Protein AF-A0A948AGV7-F1 (afdb_monomer_lite)

Structure (mmCIF, N/CA/C/O backbone):
data_AF-A0A948AGV7-F1
#
_entry.id   AF-A0A948AGV7-F1
#
loop_
_atom_site.group_PDB
_atom_site.id
_atom_site.type_symbol
_atom_site.label_atom_id
_atom_site.label_alt_id
_atom_site.label_comp_id
_atom_site.label_asym_id
_atom_site.label_entity_id
_atom_site.label_seq_id
_atom_site.pdbx_PDB_ins_code
_atom_site.Cartn_x
_atom_site.Cartn_y
_atom_site.Cartn_z
_atom_site.occupancy
_atom_site.B_iso_or_equiv
_atom_site.auth_seq_id
_atom_site.auth_comp_id
_atom_site.auth_asym_id
_atom_site.auth_atom_id
_atom_site.pdbx_PDB_model_num
ATOM 1 N N . MET A 1 1 ? 30.686 14.000 -38.105 1.00 52.47 1 MET A N 1
ATOM 2 C CA . MET A 1 1 ? 30.296 12.647 -37.642 1.00 52.47 1 MET A CA 1
ATOM 3 C C . MET A 1 1 ? 30.739 12.349 -36.204 1.00 52.47 1 MET A C 1
ATOM 5 O O . MET A 1 1 ? 29.903 11.972 -35.395 1.00 52.47 1 MET A O 1
ATOM 9 N N . ASN A 1 2 ? 32.012 12.577 -35.849 1.00 61.00 2 ASN A N 1
ATOM 10 C CA . ASN A 1 2 ? 32.604 12.176 -34.558 1.00 61.00 2 ASN A CA 1
ATOM 11 C C . ASN A 1 2 ? 31.877 12.735 -33.307 1.00 61.00 2 ASN A C 1
ATOM 13 O O . ASN A 1 2 ? 31.617 11.999 -32.362 1.00 61.00 2 ASN A O 1
ATOM 17 N N . LYS A 1 3 ? 31.424 14.001 -33.337 1.00 68.50 3 LYS A N 1
ATOM 18 C CA . LYS A 1 3 ? 30.694 14.625 -32.211 1.00 68.50 3 LYS A CA 1
ATOM 19 C C . LYS A 1 3 ? 29.363 13.940 -31.868 1.00 68.50 3 LYS A C 1
ATOM 21 O O . LYS A 1 3 ? 29.017 13.864 -30.697 1.00 68.50 3 LYS A O 1
ATOM 26 N N . HIS A 1 4 ? 28.624 13.431 -32.858 1.00 67.75 4 HIS A N 1
ATOM 27 C CA . HIS A 1 4 ? 27.331 12.777 -32.611 1.00 67.75 4 HIS A CA 1
ATOM 28 C C . HIS A 1 4 ? 27.499 11.360 -32.065 1.00 67.75 4 HIS A C 1
ATOM 30 O O . HIS A 1 4 ? 26.785 10.995 -31.140 1.00 67.75 4 HIS A O 1
ATOM 36 N N . VAL A 1 5 ? 28.487 10.608 -32.559 1.00 68.25 5 VAL A N 1
ATOM 37 C CA . VAL A 1 5 ? 28.841 9.286 -32.014 1.00 68.25 5 VAL A CA 1
ATOM 38 C C . VAL A 1 5 ? 29.353 9.420 -30.577 1.00 68.25 5 VAL A C 1
ATOM 40 O O . VAL A 1 5 ? 28.927 8.677 -29.700 1.00 68.25 5 VAL A O 1
ATOM 43 N N . GLN A 1 6 ? 30.190 10.424 -30.297 1.00 67.62 6 GLN A N 1
ATOM 44 C CA . GLN A 1 6 ? 30.636 10.721 -28.933 1.00 67.62 6 GLN A CA 1
ATOM 45 C C . GLN A 1 6 ? 29.483 11.156 -28.017 1.00 67.62 6 GLN A C 1
ATOM 47 O O . GLN A 1 6 ? 29.409 10.695 -26.881 1.00 67.62 6 GLN A O 1
ATOM 52 N N . ALA A 1 7 ? 28.557 11.991 -28.501 1.00 72.06 7 ALA A N 1
ATOM 53 C CA . ALA A 1 7 ? 27.378 12.396 -27.734 1.00 72.06 7 ALA A CA 1
ATOM 54 C C . ALA A 1 7 ? 26.432 11.216 -27.459 1.00 72.06 7 ALA A C 1
ATOM 56 O O . ALA A 1 7 ? 25.934 11.072 -26.346 1.00 72.06 7 ALA A O 1
ATOM 57 N N . GLN A 1 8 ? 26.216 10.344 -28.445 1.00 68.44 8 GLN A N 1
ATOM 58 C CA . GLN A 1 8 ? 25.386 9.148 -28.313 1.00 68.44 8 GLN A CA 1
ATOM 59 C C . GLN A 1 8 ? 26.009 8.134 -27.349 1.00 68.44 8 GLN A C 1
ATOM 61 O O . GLN A 1 8 ? 25.306 7.590 -26.502 1.00 68.44 8 GLN A O 1
ATOM 66 N N . ARG A 1 9 ? 27.332 7.948 -27.405 1.00 66.50 9 ARG A N 1
ATOM 67 C CA . ARG A 1 9 ? 28.086 7.143 -26.436 1.00 66.50 9 ARG A CA 1
ATOM 68 C C . ARG A 1 9 ? 28.030 7.737 -25.031 1.00 66.50 9 ARG A C 1
ATOM 70 O O . ARG A 1 9 ? 27.843 7.000 -24.070 1.00 66.50 9 ARG A O 1
ATOM 77 N N . GLY A 1 10 ? 28.132 9.060 -24.907 1.00 67.38 10 GLY A N 1
ATOM 78 C CA . GLY A 1 10 ? 27.954 9.777 -23.643 1.00 67.38 10 GLY A CA 1
ATOM 79 C C . GLY A 1 10 ? 26.550 9.603 -23.060 1.00 67.38 10 GLY A C 1
ATOM 80 O O . GLY A 1 10 ? 26.417 9.374 -21.864 1.00 67.38 10 GLY A O 1
ATOM 81 N N . LEU A 1 11 ? 25.513 9.626 -23.903 1.00 69.75 11 LEU A N 1
ATOM 82 C CA . LEU A 1 11 ? 24.129 9.355 -23.506 1.00 69.75 11 LEU A CA 1
ATOM 83 C C . LEU A 1 11 ? 23.923 7.892 -23.101 1.00 69.75 11 LEU A C 1
ATOM 85 O O . LEU A 1 11 ? 23.325 7.638 -22.061 1.00 69.75 11 LEU A O 1
ATOM 89 N N . ALA A 1 12 ? 24.450 6.937 -23.868 1.00 67.88 12 ALA A N 1
ATOM 90 C CA . ALA A 1 12 ? 24.395 5.512 -23.543 1.00 67.88 12 ALA A CA 1
ATOM 91 C C . ALA A 1 12 ? 25.104 5.217 -22.213 1.00 67.88 12 ALA A C 1
ATOM 93 O O . ALA A 1 12 ? 24.548 4.528 -21.359 1.00 67.88 12 ALA A O 1
ATOM 94 N N . LEU A 1 13 ? 26.278 5.820 -21.998 1.00 64.75 13 LEU A N 1
ATOM 95 C CA . LEU A 1 13 ? 26.944 5.826 -20.701 1.00 64.75 13 LEU A CA 1
ATOM 96 C C . LEU A 1 13 ? 26.043 6.474 -19.657 1.00 64.75 13 LEU A C 1
ATOM 98 O O . LEU A 1 13 ? 25.735 5.804 -18.701 1.00 64.75 13 LEU A O 1
ATOM 102 N N . SER A 1 14 ? 25.483 7.668 -19.849 1.00 65.25 14 SER A N 1
ATOM 103 C CA . SER A 1 14 ? 24.569 8.275 -18.863 1.00 65.25 14 SER A CA 1
ATOM 104 C C . SER A 1 14 ? 23.279 7.489 -18.602 1.00 65.25 14 SER A C 1
ATOM 106 O O . SER A 1 14 ? 22.634 7.718 -17.596 1.00 65.25 14 SER A O 1
ATOM 108 N N . ILE A 1 15 ? 22.870 6.562 -19.463 1.00 67.62 15 ILE A N 1
ATOM 109 C CA . ILE A 1 15 ? 21.733 5.673 -19.196 1.00 67.62 15 ILE A CA 1
ATOM 110 C C . ILE A 1 15 ? 22.172 4.525 -18.276 1.00 67.62 15 ILE A C 1
ATOM 112 O O . ILE A 1 15 ? 21.431 4.131 -17.381 1.00 67.62 15 ILE A O 1
ATOM 116 N N . VAL A 1 16 ? 23.396 4.028 -18.459 1.00 61.44 16 VAL A N 1
ATOM 117 C CA . VAL A 1 16 ? 24.021 3.012 -17.596 1.00 61.44 16 VAL A CA 1
ATOM 118 C C . VAL A 1 16 ? 24.468 3.622 -16.259 1.00 61.44 16 VAL A C 1
ATOM 120 O O . VAL A 1 16 ? 24.231 3.055 -15.196 1.00 61.44 16 VAL A O 1
ATOM 123 N N . THR A 1 17 ? 25.097 4.795 -16.312 1.00 57.16 17 THR A N 1
ATOM 124 C CA . THR A 1 17 ? 25.681 5.539 -15.197 1.00 57.16 17 THR A CA 1
ATOM 125 C C . THR A 1 17 ? 24.710 6.525 -14.574 1.00 57.16 17 THR A C 1
ATOM 127 O O . THR A 1 17 ? 24.854 6.796 -13.404 1.00 57.16 17 THR A O 1
ATOM 130 N N . GLY A 1 18 ? 23.670 7.019 -15.243 1.00 52.72 18 GLY A N 1
ATOM 131 C CA . GLY A 1 18 ? 22.601 7.834 -14.625 1.00 52.72 18 GLY A CA 1
ATOM 132 C C . GLY A 1 18 ? 21.739 7.049 -13.634 1.00 52.72 18 GLY A C 1
ATOM 133 O O . GLY A 1 18 ? 20.787 7.576 -13.069 1.00 52.72 18 GLY A O 1
ATOM 134 N N . MET A 1 19 ? 22.105 5.789 -13.397 1.00 51.84 19 MET A N 1
ATOM 135 C CA . MET A 1 19 ? 21.641 4.942 -12.305 1.00 51.84 19 MET A CA 1
ATOM 136 C C . MET A 1 19 ? 22.663 4.828 -11.156 1.00 51.84 19 MET A C 1
ATOM 138 O O . MET A 1 19 ? 22.376 4.167 -10.156 1.00 51.84 19 MET A O 1
ATOM 142 N N . SER A 1 20 ? 23.834 5.462 -11.275 1.00 43.53 20 SER A N 1
ATOM 143 C CA . SER A 1 20 ? 24.936 5.399 -10.307 1.00 43.53 20 SER A CA 1
ATOM 144 C C . SER A 1 20 ? 25.693 6.720 -10.069 1.00 43.53 20 SER A C 1
ATOM 146 O O . SER A 1 20 ? 26.079 6.951 -8.936 1.00 43.53 20 SER A O 1
ATOM 148 N N . GLU A 1 21 ? 25.908 7.591 -11.056 1.00 48.16 21 GLU A N 1
ATOM 149 C CA . GLU A 1 21 ? 26.645 8.856 -10.936 1.00 48.16 21 GLU A CA 1
ATOM 150 C C . GLU A 1 21 ? 26.186 9.843 -12.030 1.00 48.16 21 GLU A C 1
ATOM 152 O O . GLU A 1 21 ? 26.662 9.810 -13.166 1.00 48.16 21 GLU A O 1
ATOM 157 N N . ALA A 1 22 ? 25.258 10.743 -11.696 1.00 45.34 22 ALA A N 1
ATOM 158 C CA . ALA A 1 22 ? 25.133 12.016 -12.399 1.00 45.34 22 ALA A CA 1
ATOM 159 C C . ALA A 1 22 ? 25.801 13.084 -11.526 1.00 45.34 22 ALA A C 1
ATOM 161 O O . ALA A 1 22 ? 25.218 13.612 -10.580 1.00 45.34 22 ALA A O 1
ATOM 162 N N . ASP A 1 23 ? 27.069 13.325 -11.840 1.00 48.22 23 ASP A N 1
ATOM 163 C CA . ASP A 1 23 ? 27.937 14.362 -11.297 1.00 48.22 23 ASP A CA 1
ATOM 164 C C . ASP A 1 23 ? 27.307 15.750 -11.503 1.00 48.22 23 ASP A C 1
ATOM 166 O O . ASP A 1 23 ? 27.374 16.315 -12.596 1.00 48.22 23 ASP A O 1
ATOM 170 N N . ASN A 1 24 ? 26.584 16.237 -10.486 1.00 42.00 24 ASN A N 1
ATOM 171 C CA . ASN A 1 24 ? 26.506 17.639 -10.054 1.00 42.00 24 ASN A CA 1
ATOM 172 C C . ASN A 1 24 ? 25.478 17.805 -8.914 1.00 42.00 24 ASN A C 1
ATOM 174 O O . ASN A 1 24 ? 24.295 18.030 -9.149 1.00 42.00 24 ASN A O 1
ATOM 178 N N . GLY A 1 25 ? 25.959 17.756 -7.670 1.00 42.88 25 GLY A N 1
ATOM 179 C CA . GLY A 1 25 ? 25.492 18.621 -6.574 1.00 42.88 25 GLY A CA 1
ATOM 180 C C . GLY A 1 25 ? 24.074 18.479 -6.003 1.00 42.88 25 GLY A C 1
ATOM 181 O O . GLY A 1 25 ? 23.801 19.153 -5.013 1.00 42.88 25 GLY A O 1
ATOM 182 N N . ASP A 1 26 ? 23.202 17.628 -6.534 1.00 43.69 26 ASP A N 1
ATOM 183 C CA . ASP A 1 26 ? 21.888 17.350 -5.944 1.00 43.69 26 ASP A CA 1
ATOM 184 C C . ASP A 1 26 ? 21.650 15.839 -5.881 1.00 43.69 26 ASP A C 1
ATOM 186 O O . ASP A 1 26 ? 22.128 15.098 -6.740 1.00 43.69 26 ASP A O 1
ATOM 190 N N . GLN A 1 27 ? 20.995 15.380 -4.817 1.00 45.53 27 GLN A N 1
ATOM 191 C CA . GLN A 1 27 ? 20.891 13.976 -4.396 1.00 45.53 27 GLN A CA 1
ATOM 192 C C . GLN A 1 27 ? 20.338 13.058 -5.501 1.00 45.53 27 GLN A C 1
ATOM 194 O O . GLN A 1 27 ? 19.141 12.777 -5.561 1.00 45.53 27 GLN A O 1
ATOM 199 N N . SER A 1 28 ? 21.205 12.549 -6.375 1.00 49.75 28 SER A N 1
ATOM 200 C CA . SER A 1 28 ? 20.841 11.519 -7.341 1.00 49.75 28 SER A CA 1
ATOM 201 C C . SER A 1 28 ? 20.896 10.162 -6.644 1.00 49.75 28 SER A C 1
ATOM 203 O O . SER A 1 28 ? 21.942 9.533 -6.523 1.00 49.75 28 SER A O 1
ATOM 205 N N . VAL A 1 29 ? 19.744 9.730 -6.127 1.00 58.97 29 VAL A N 1
ATOM 206 C CA . VAL A 1 29 ? 19.574 8.399 -5.533 1.00 58.97 29 VAL A CA 1
ATOM 207 C C . VAL A 1 29 ? 19.833 7.353 -6.617 1.00 58.97 29 VAL A C 1
ATOM 209 O O . VAL A 1 29 ? 19.148 7.333 -7.644 1.00 58.97 29 VAL A O 1
ATOM 212 N N . SER A 1 30 ? 20.819 6.479 -6.395 1.00 72.19 30 SER A N 1
ATOM 213 C CA . SER A 1 30 ? 21.063 5.333 -7.276 1.00 72.19 30 SER A CA 1
ATOM 214 C C . SER A 1 30 ? 19.792 4.492 -7.382 1.00 72.19 30 SER A C 1
ATOM 216 O O . SER A 1 30 ? 19.084 4.300 -6.397 1.00 72.19 30 SER A O 1
ATOM 218 N N . PHE A 1 31 ? 19.509 3.910 -8.546 1.00 73.75 31 PHE A N 1
ATOM 219 C CA . PHE A 1 31 ? 18.351 3.022 -8.674 1.00 73.75 31 PHE A CA 1
ATOM 220 C C . PHE A 1 31 ? 18.396 1.854 -7.671 1.00 73.75 31 PHE A C 1
ATOM 222 O O . PHE A 1 31 ? 17.365 1.471 -7.123 1.00 73.75 31 PHE A O 1
ATOM 229 N N . ALA A 1 32 ? 19.587 1.323 -7.376 1.00 73.56 32 ALA A N 1
ATOM 230 C CA . ALA A 1 32 ? 19.753 0.281 -6.363 1.00 73.56 32 ALA A CA 1
ATOM 231 C C . ALA A 1 32 ? 19.421 0.795 -4.951 1.00 73.56 32 ALA A C 1
ATOM 233 O O . ALA A 1 32 ? 18.783 0.095 -4.164 1.00 73.56 32 ALA A O 1
ATOM 234 N N . GLU A 1 33 ? 19.806 2.034 -4.643 1.00 78.50 33 GLU A N 1
ATOM 235 C CA . GLU A 1 33 ? 19.468 2.695 -3.383 1.00 78.50 33 GLU A CA 1
ATOM 236 C C . GLU A 1 33 ? 17.962 2.964 -3.281 1.00 78.50 33 GLU A C 1
ATOM 238 O O . GLU A 1 33 ? 17.366 2.656 -2.254 1.00 78.50 33 GLU A O 1
ATOM 243 N N . PHE A 1 34 ? 17.319 3.407 -4.365 1.00 81.06 34 PHE A N 1
ATOM 244 C CA . PHE A 1 34 ? 15.868 3.596 -4.438 1.00 81.06 34 PHE A CA 1
ATOM 245 C C . PHE A 1 34 ? 15.097 2.290 -4.189 1.00 81.06 34 PHE A C 1
ATOM 247 O O . PHE A 1 34 ? 14.136 2.268 -3.414 1.00 81.06 34 PHE A O 1
ATOM 254 N N . VAL A 1 35 ? 15.521 1.184 -4.814 1.00 81.88 35 VAL A N 1
ATOM 255 C CA . VAL A 1 35 ? 14.914 -0.143 -4.603 1.00 81.88 35 VAL A CA 1
ATOM 256 C C . VAL A 1 35 ? 15.092 -0.597 -3.153 1.00 81.88 35 VAL A C 1
ATOM 258 O O . VAL A 1 35 ? 14.141 -1.093 -2.535 1.00 81.88 35 VAL A O 1
ATOM 261 N N . MET A 1 36 ? 16.288 -0.408 -2.588 1.00 82.75 36 MET A N 1
ATOM 262 C CA . MET A 1 36 ? 16.588 -0.781 -1.206 1.00 82.75 36 MET A CA 1
ATOM 263 C C . MET A 1 36 ? 15.787 0.057 -0.203 1.00 82.75 36 MET A C 1
ATOM 265 O O . MET A 1 36 ? 15.213 -0.502 0.733 1.00 82.75 36 MET A O 1
ATOM 269 N N . ASP A 1 37 ? 15.714 1.372 -0.398 1.00 87.81 37 ASP A N 1
ATOM 270 C CA . ASP A 1 37 ? 14.987 2.287 0.481 1.00 87.81 37 ASP A CA 1
ATOM 271 C C . ASP A 1 37 ? 13.475 2.050 0.417 1.00 87.81 37 ASP A C 1
ATOM 273 O O . ASP A 1 37 ? 12.804 1.951 1.449 1.00 87.81 37 ASP A O 1
ATOM 277 N N . THR A 1 38 ? 12.939 1.810 -0.784 1.00 86.62 38 THR A N 1
ATOM 278 C CA . THR A 1 38 ? 11.527 1.438 -0.937 1.00 86.62 38 THR A CA 1
ATOM 279 C C . THR A 1 38 ? 11.227 0.095 -0.269 1.00 86.62 38 THR A C 1
ATOM 281 O O . THR A 1 38 ? 10.189 -0.056 0.378 1.00 86.62 38 THR A O 1
ATOM 284 N N . SER A 1 39 ? 12.134 -0.880 -0.378 1.00 86.62 39 SER A N 1
ATOM 285 C CA . SER A 1 39 ? 11.977 -2.186 0.277 1.00 86.62 39 SER A CA 1
ATOM 286 C C . SER A 1 39 ? 11.993 -2.063 1.802 1.00 86.62 39 SER A C 1
ATOM 288 O O . SER A 1 39 ? 11.115 -2.628 2.456 1.00 86.62 39 SER A O 1
ATOM 290 N N . LYS A 1 40 ? 12.918 -1.272 2.365 1.00 89.94 40 LYS A N 1
ATOM 291 C CA . LYS A 1 40 ? 12.975 -0.974 3.808 1.00 89.94 40 LYS A CA 1
ATOM 292 C C . LYS A 1 40 ? 11.730 -0.239 4.295 1.00 89.94 40 LYS A C 1
ATOM 294 O O . LYS A 1 40 ? 11.160 -0.604 5.319 1.00 89.94 40 LYS A O 1
ATOM 299 N N . THR A 1 41 ? 11.280 0.767 3.550 1.00 90.12 41 THR A N 1
ATOM 300 C CA . THR A 1 41 ? 10.072 1.534 3.883 1.00 90.12 41 THR A CA 1
ATOM 301 C C . THR A 1 41 ? 8.835 0.635 3.881 1.00 90.12 41 THR A C 1
ATOM 303 O O . THR A 1 41 ? 8.003 0.719 4.782 1.00 90.12 41 THR A O 1
ATOM 306 N N . MET A 1 42 ? 8.726 -0.274 2.909 1.00 88.00 42 MET A N 1
ATOM 307 C CA . MET A 1 42 ? 7.625 -1.236 2.845 1.00 88.00 42 MET A CA 1
ATOM 308 C C . MET A 1 42 ? 7.691 -2.278 3.971 1.00 88.00 42 MET A C 1
ATOM 310 O O . MET A 1 42 ? 6.656 -2.680 4.498 1.00 88.00 42 MET A O 1
ATOM 314 N N . GLU A 1 43 ? 8.887 -2.713 4.369 1.00 88.19 43 GLU A N 1
ATOM 315 C CA . GLU A 1 43 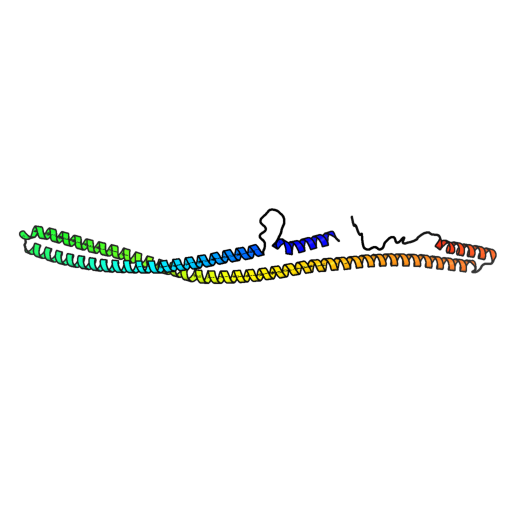? 9.065 -3.584 5.533 1.00 88.19 43 GLU A CA 1
ATOM 316 C C . GLU A 1 43 ? 8.602 -2.895 6.821 1.00 88.19 43 GLU A C 1
ATOM 318 O O . GLU A 1 43 ? 7.735 -3.430 7.510 1.00 88.19 43 GLU A O 1
ATOM 323 N N . ALA A 1 44 ? 9.054 -1.662 7.061 1.00 91.44 44 ALA A N 1
ATOM 324 C CA . ALA A 1 44 ? 8.612 -0.859 8.198 1.00 91.44 44 ALA A CA 1
ATOM 325 C C . ALA A 1 44 ? 7.092 -0.611 8.190 1.00 91.44 44 ALA A C 1
ATOM 327 O O . ALA A 1 44 ? 6.449 -0.646 9.240 1.00 91.44 44 ALA A O 1
ATOM 328 N N . PHE A 1 45 ? 6.494 -0.393 7.014 1.00 89.19 45 PHE A N 1
ATOM 329 C CA . PHE A 1 45 ? 5.045 -0.245 6.868 1.00 89.19 45 PHE A CA 1
ATOM 330 C C . PHE A 1 45 ? 4.285 -1.520 7.266 1.00 89.19 45 PHE A C 1
ATOM 332 O O . PHE A 1 45 ? 3.284 -1.445 7.986 1.00 89.19 45 PHE A O 1
ATOM 339 N N . VAL A 1 46 ? 4.760 -2.694 6.837 1.00 88.75 46 VAL A N 1
ATOM 340 C CA . VAL A 1 46 ? 4.150 -3.977 7.218 1.00 88.75 46 VAL A CA 1
ATOM 341 C C . VAL A 1 46 ? 4.308 -4.243 8.708 1.00 88.75 46 VAL A C 1
ATOM 343 O O . VAL A 1 46 ? 3.325 -4.608 9.350 1.00 88.75 46 VAL A O 1
ATOM 346 N N . ASP A 1 47 ? 5.489 -4.009 9.273 1.00 89.62 47 ASP A N 1
ATOM 347 C CA . ASP A 1 47 ? 5.731 -4.201 10.705 1.00 89.62 47 ASP A CA 1
ATOM 348 C C . ASP A 1 47 ? 4.834 -3.296 11.552 1.00 89.62 47 ASP A C 1
ATOM 350 O O . ASP A 1 47 ? 4.223 -3.749 12.524 1.00 89.62 47 ASP A O 1
ATOM 354 N N . ASN A 1 48 ? 4.681 -2.032 11.144 1.00 90.06 48 ASN A N 1
ATOM 355 C CA . ASN A 1 48 ? 3.771 -1.103 11.803 1.00 90.06 48 ASN A CA 1
ATOM 356 C C . ASN A 1 48 ? 2.315 -1.582 11.696 1.00 90.06 48 ASN A C 1
ATOM 358 O O . ASN A 1 48 ? 1.599 -1.603 12.691 1.00 90.06 48 ASN A O 1
ATOM 362 N N . THR A 1 49 ? 1.897 -2.077 10.529 1.00 87.94 49 THR A N 1
ATOM 363 C CA . THR A 1 49 ? 0.544 -2.625 10.348 1.00 87.94 49 THR A CA 1
ATOM 364 C C . THR A 1 49 ? 0.291 -3.850 11.235 1.00 87.94 49 THR A C 1
ATOM 366 O O . THR A 1 49 ? -0.774 -3.977 11.845 1.00 87.94 49 THR A O 1
ATOM 369 N N . VAL A 1 50 ? 1.273 -4.748 11.365 1.00 85.62 50 VAL A N 1
ATOM 370 C CA . VAL A 1 50 ? 1.196 -5.904 12.273 1.00 85.62 50 VAL A CA 1
ATOM 371 C C . VAL A 1 50 ? 1.092 -5.441 13.728 1.00 85.62 50 VAL A C 1
ATOM 373 O O . VAL A 1 50 ? 0.280 -5.975 14.489 1.00 85.62 50 VAL A O 1
ATOM 376 N N . ALA A 1 51 ? 1.863 -4.423 14.117 1.00 88.81 51 ALA A N 1
ATOM 377 C CA . ALA A 1 51 ? 1.777 -3.832 15.447 1.00 88.81 51 ALA A CA 1
ATOM 378 C C . ALA A 1 51 ? 0.394 -3.210 15.709 1.00 88.81 51 ALA A C 1
ATOM 380 O O . ALA A 1 51 ? -0.196 -3.469 16.760 1.00 88.81 51 ALA A O 1
ATOM 381 N N . THR A 1 52 ? -0.163 -2.463 14.750 1.00 88.00 52 THR A N 1
ATOM 382 C CA . THR A 1 52 ? -1.521 -1.903 14.834 1.00 88.00 52 THR A CA 1
ATOM 383 C C . THR A 1 52 ? -2.572 -2.999 14.988 1.00 88.00 52 THR A C 1
ATOM 385 O O . THR A 1 52 ? -3.429 -2.893 15.863 1.00 88.00 52 THR A O 1
ATOM 388 N N . SER A 1 53 ? -2.477 -4.086 14.217 1.00 86.50 53 SER A N 1
ATOM 389 C CA . SER A 1 53 ? -3.396 -5.227 14.330 1.00 86.50 53 SER A CA 1
ATOM 390 C C . SER A 1 53 ? -3.333 -5.873 15.723 1.00 86.50 53 SER A C 1
ATOM 392 O O . SER A 1 53 ? -4.366 -6.142 16.336 1.00 86.50 53 SER A O 1
ATOM 394 N N . LYS A 1 54 ? -2.131 -6.023 16.297 1.00 87.19 54 LYS A N 1
ATOM 395 C CA . LYS A 1 54 ? -1.960 -6.532 17.667 1.00 87.19 54 LYS A CA 1
ATOM 396 C C . LYS A 1 54 ? -2.575 -5.605 18.722 1.00 87.19 54 LYS A C 1
ATOM 398 O O . LYS A 1 54 ? -3.203 -6.086 19.665 1.00 87.19 54 LYS A O 1
ATOM 403 N N . ILE A 1 55 ? -2.405 -4.290 18.574 1.00 90.00 55 ILE A N 1
ATOM 404 C CA . ILE A 1 55 ? -3.027 -3.297 19.464 1.00 90.00 55 ILE A CA 1
ATOM 405 C C . ILE A 1 55 ? -4.553 -3.373 19.352 1.00 90.00 55 ILE A C 1
ATOM 407 O O . ILE A 1 55 ? -5.235 -3.388 20.374 1.00 90.00 55 ILE A O 1
ATOM 411 N N . ALA A 1 56 ? -5.086 -3.485 18.134 1.00 89.50 56 ALA A N 1
ATOM 412 C CA . ALA A 1 56 ? -6.518 -3.638 17.905 1.00 89.50 56 ALA A CA 1
ATOM 413 C C . ALA A 1 56 ? -7.073 -4.895 18.601 1.00 89.50 56 ALA A C 1
ATOM 415 O O . ALA A 1 56 ? -8.097 -4.811 19.271 1.00 89.50 56 ALA A O 1
ATOM 416 N N . MET A 1 57 ? -6.365 -6.030 18.544 1.00 85.75 57 MET A N 1
ATOM 417 C CA . MET A 1 57 ? -6.756 -7.245 19.278 1.00 85.75 57 MET A CA 1
ATOM 418 C C . MET A 1 57 ? -6.767 -7.052 20.802 1.00 85.75 57 MET A C 1
ATOM 420 O O . MET A 1 57 ? -7.696 -7.499 21.467 1.00 85.75 57 MET A O 1
ATOM 424 N N . SER A 1 58 ? -5.771 -6.364 21.366 1.00 90.31 58 SER A N 1
ATOM 425 C CA . SER A 1 58 ? -5.752 -6.056 22.807 1.00 90.31 58 SER A CA 1
ATOM 426 C C . SER A 1 58 ? -6.894 -5.118 23.214 1.00 90.31 58 SER A C 1
ATOM 428 O O . SER A 1 58 ? -7.434 -5.218 24.319 1.00 90.31 58 SER A O 1
ATOM 430 N N . LEU A 1 59 ? -7.300 -4.222 22.313 1.00 90.75 59 LEU A N 1
ATOM 431 C CA . LEU A 1 59 ? -8.440 -3.349 22.549 1.00 90.75 59 LEU A CA 1
ATOM 432 C C . LEU A 1 59 ? -9.756 -4.137 22.566 1.00 90.75 59 LEU A C 1
ATOM 434 O O . LEU A 1 59 ? -10.597 -3.839 23.406 1.00 90.75 59 LEU A O 1
ATOM 438 N N . VAL A 1 60 ? -9.911 -5.169 21.727 1.00 89.38 60 VAL A N 1
ATOM 439 C CA . VAL A 1 60 ? -11.067 -6.089 21.785 1.00 89.38 60 VAL A CA 1
ATOM 440 C C . VAL A 1 60 ? -11.179 -6.744 23.166 1.00 89.38 60 VAL A C 1
ATOM 442 O O . VAL A 1 60 ? -12.235 -6.665 23.783 1.00 89.38 60 VAL A O 1
ATOM 445 N N . GLU A 1 61 ? -10.083 -7.275 23.714 1.00 89.75 61 GLU A N 1
ATOM 446 C CA . GLU A 1 61 ? -10.067 -7.876 25.063 1.00 89.75 61 GLU A CA 1
ATOM 447 C C . GLU A 1 61 ? -10.448 -6.865 26.165 1.00 89.75 61 GLU A C 1
ATOM 449 O O . GLU A 1 61 ? -11.159 -7.178 27.127 1.00 89.75 61 GLU A O 1
ATOM 454 N N . THR A 1 62 ? -10.019 -5.610 26.006 1.00 91.62 62 THR A N 1
ATOM 455 C CA . THR A 1 62 ? -10.410 -4.524 26.914 1.00 91.62 62 THR A CA 1
ATOM 456 C C . THR A 1 62 ? -11.909 -4.226 26.808 1.00 91.62 62 THR A C 1
ATOM 458 O O . THR A 1 62 ? -12.568 -4.029 27.828 1.00 91.62 62 THR A O 1
ATOM 461 N N . MET A 1 63 ? -12.472 -4.230 25.596 1.00 91.06 63 MET A N 1
ATOM 462 C CA . MET A 1 63 ? -13.909 -4.028 25.380 1.00 91.06 63 MET A CA 1
ATOM 463 C C . MET A 1 63 ? -14.739 -5.169 25.976 1.00 91.06 63 MET A C 1
ATOM 465 O O . MET A 1 63 ? -15.757 -4.893 26.605 1.00 91.06 63 MET A O 1
ATOM 469 N N . ASP A 1 64 ? -14.285 -6.420 25.870 1.00 90.44 64 ASP A N 1
ATOM 470 C CA . ASP A 1 64 ? -14.943 -7.566 26.514 1.00 90.44 64 ASP A CA 1
ATOM 471 C C . ASP A 1 64 ? -14.978 -7.410 28.041 1.00 90.44 64 ASP A C 1
ATOM 473 O O . ASP A 1 64 ? -15.990 -7.684 28.691 1.00 90.44 64 ASP A O 1
ATOM 477 N N . THR A 1 65 ? -13.888 -6.905 28.625 1.00 93.62 65 THR A N 1
ATOM 478 C CA . THR A 1 65 ? -13.823 -6.602 30.062 1.00 93.62 65 THR A CA 1
ATOM 479 C C . THR A 1 65 ? -14.837 -5.523 30.447 1.00 93.62 65 THR A C 1
ATOM 481 O O . THR A 1 65 ? -15.598 -5.711 31.397 1.00 93.62 65 THR A O 1
ATOM 484 N N . ILE A 1 66 ? -14.917 -4.432 29.678 1.00 93.06 66 ILE A N 1
ATOM 485 C CA . ILE A 1 66 ? -15.897 -3.360 29.911 1.00 93.06 66 ILE A CA 1
ATOM 486 C C . ILE A 1 66 ? -17.331 -3.886 29.748 1.00 93.06 66 ILE A C 1
ATOM 488 O O . ILE A 1 66 ? -18.200 -3.538 30.546 1.00 93.06 66 ILE A O 1
ATOM 492 N N . ASN A 1 67 ? -17.597 -4.752 28.766 1.00 92.25 67 ASN A N 1
ATOM 493 C CA . ASN A 1 67 ? -18.929 -5.329 28.564 1.00 92.25 67 ASN A CA 1
ATOM 494 C C . ASN A 1 67 ? -19.359 -6.152 29.794 1.00 92.25 67 ASN A C 1
ATOM 496 O O . ASN A 1 67 ? -20.480 -6.019 30.289 1.00 92.25 67 ASN A O 1
ATOM 500 N N . ASN A 1 68 ? -18.437 -6.932 30.365 1.00 94.00 68 ASN A N 1
ATOM 501 C CA . ASN A 1 68 ? -18.680 -7.665 31.609 1.00 94.00 68 ASN A CA 1
ATOM 502 C C . ASN A 1 68 ? -18.971 -6.736 32.803 1.00 94.00 68 ASN A C 1
ATOM 504 O O . ASN A 1 68 ? -19.860 -7.033 33.610 1.00 94.00 68 ASN A O 1
ATOM 508 N N . GLU A 1 69 ? -18.273 -5.603 32.917 1.00 94.81 69 GLU A N 1
ATOM 509 C CA . GLU A 1 69 ? -18.559 -4.596 33.950 1.00 94.81 69 GLU A CA 1
ATOM 510 C C . GLU A 1 69 ? -19.945 -3.964 33.767 1.00 94.81 69 GLU A C 1
ATOM 512 O O . GLU A 1 69 ? -20.694 -3.838 34.739 1.00 94.81 69 GLU A O 1
ATOM 517 N N . VAL A 1 70 ? -20.332 -3.639 32.529 1.00 94.62 70 VAL A N 1
ATOM 518 C CA . VAL A 1 70 ? -21.671 -3.115 32.207 1.00 94.62 70 VAL A CA 1
ATOM 519 C C . VAL A 1 70 ? -22.758 -4.124 32.588 1.00 94.62 70 VAL A C 1
ATOM 521 O O . VAL A 1 70 ? -23.715 -3.765 33.277 1.00 94.62 70 VAL A O 1
ATOM 524 N N . ASN A 1 71 ? -22.588 -5.402 32.239 1.00 92.69 71 ASN A N 1
ATOM 525 C CA . ASN A 1 71 ? -23.526 -6.463 32.625 1.00 92.69 71 ASN A CA 1
ATOM 526 C C . ASN A 1 71 ? -23.636 -6.618 34.148 1.00 92.69 71 ASN A C 1
ATOM 528 O O . ASN A 1 71 ? -24.732 -6.796 34.687 1.00 92.69 71 ASN A O 1
ATOM 532 N N . THR A 1 72 ? -22.514 -6.498 34.859 1.00 96.00 72 THR A N 1
ATOM 533 C CA . THR A 1 72 ? -22.493 -6.529 36.328 1.00 96.00 72 THR A CA 1
ATOM 534 C C . THR A 1 72 ? -23.273 -5.349 36.911 1.00 96.00 72 THR A C 1
ATOM 536 O O . THR A 1 72 ? -24.106 -5.538 37.800 1.00 96.00 72 THR A O 1
ATOM 539 N N . MET A 1 73 ? -23.074 -4.141 36.375 1.00 94.88 73 MET A N 1
ATOM 540 C CA . MET A 1 73 ? -23.813 -2.941 36.782 1.00 94.88 73 MET A CA 1
ATOM 541 C C . MET A 1 73 ? -25.319 -3.074 36.530 1.00 94.88 73 MET A C 1
ATOM 543 O O . MET A 1 73 ? -26.117 -2.727 37.401 1.00 94.88 73 MET A O 1
ATOM 547 N N . LEU A 1 74 ? -25.727 -3.631 35.386 1.00 93.69 74 LEU A N 1
ATOM 548 C CA . LEU A 1 74 ? -27.136 -3.914 35.088 1.00 93.69 74 LEU A CA 1
ATOM 549 C C . LEU A 1 74 ? -27.757 -4.905 36.086 1.00 93.69 74 LEU A C 1
ATOM 551 O O . LEU A 1 74 ? -28.923 -4.745 36.465 1.00 93.69 74 LEU A O 1
ATOM 555 N N . GLY A 1 75 ? -26.982 -5.893 36.544 1.00 94.81 75 GLY A N 1
ATOM 556 C CA . GLY A 1 75 ? -27.379 -6.814 37.612 1.00 94.81 75 GLY A CA 1
ATOM 557 C C . GLY A 1 75 ? -27.600 -6.105 38.951 1.00 94.81 75 GLY A C 1
ATOM 558 O O . GLY A 1 75 ? -28.651 -6.278 39.571 1.00 94.81 75 GLY A O 1
ATOM 559 N N . ILE A 1 76 ? -26.662 -5.243 39.357 1.00 95.38 76 ILE A N 1
ATOM 560 C CA . ILE A 1 76 ? -26.775 -4.434 40.585 1.00 95.38 76 ILE A CA 1
ATOM 561 C C . ILE A 1 76 ? -28.002 -3.514 40.518 1.00 95.38 76 ILE A C 1
ATOM 563 O O . ILE A 1 76 ? -28.758 -3.414 41.483 1.00 95.38 76 ILE A O 1
ATOM 567 N N . LEU A 1 77 ? -28.254 -2.872 39.373 1.00 94.94 77 LEU A N 1
ATOM 568 C CA . LEU A 1 77 ? -29.430 -2.015 39.185 1.00 94.94 77 LEU A CA 1
ATOM 569 C C . LEU A 1 77 ? -30.744 -2.792 39.317 1.00 94.94 77 LEU A C 1
ATOM 571 O O . LEU A 1 77 ? -31.690 -2.287 39.91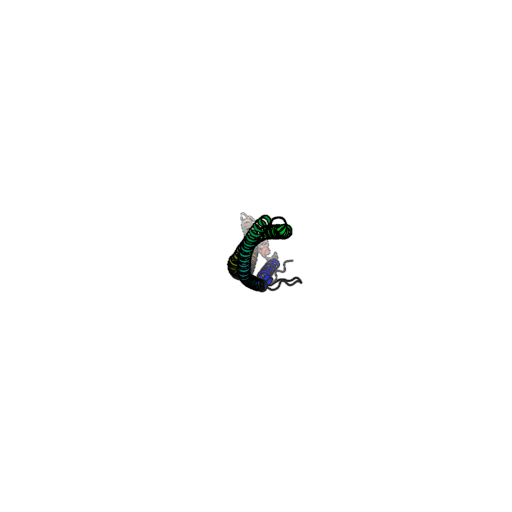9 1.00 94.94 77 LEU A O 1
ATOM 575 N N . ALA A 1 78 ? -30.803 -4.028 38.811 1.00 93.69 78 ALA A N 1
ATOM 576 C CA . ALA A 1 78 ? -31.971 -4.890 38.991 1.00 93.69 78 ALA A CA 1
ATOM 577 C C . ALA A 1 78 ? -32.209 -5.243 40.472 1.00 93.69 78 ALA A C 1
ATOM 579 O O . ALA A 1 78 ? -33.356 -5.298 40.926 1.00 93.69 78 ALA A O 1
ATOM 580 N N . GLU A 1 79 ? -31.141 -5.444 41.246 1.00 96.50 79 GLU A N 1
ATOM 581 C CA . GLU A 1 79 ? -31.239 -5.662 42.690 1.00 96.50 79 GLU A CA 1
ATOM 582 C C . GLU A 1 79 ? -31.724 -4.400 43.422 1.00 96.50 79 GLU A C 1
ATOM 584 O O . GLU A 1 79 ? -32.637 -4.485 44.246 1.00 96.50 79 GLU A O 1
ATOM 589 N N . ILE A 1 80 ? -31.206 -3.219 43.067 1.00 95.06 80 ILE A N 1
ATOM 590 C CA . ILE A 1 80 ? -31.656 -1.933 43.626 1.00 95.06 80 ILE A CA 1
ATOM 591 C C . ILE A 1 80 ? -33.144 -1.693 43.332 1.00 95.06 80 ILE A C 1
ATOM 593 O O . ILE A 1 80 ? -33.884 -1.313 44.242 1.00 95.06 80 ILE A O 1
ATOM 597 N N . GLU A 1 81 ? -33.612 -1.956 42.108 1.00 93.75 81 GLU A N 1
ATOM 598 C CA . GLU A 1 81 ? -35.037 -1.865 41.748 1.00 93.75 81 GLU A CA 1
ATOM 599 C C . GLU A 1 81 ? -35.895 -2.812 42.612 1.00 93.75 81 GLU A C 1
ATOM 601 O O . GLU A 1 81 ? -36.966 -2.436 43.106 1.00 93.75 81 GLU A O 1
ATOM 606 N N . SER A 1 82 ? -35.408 -4.033 42.863 1.00 95.69 82 SER A N 1
ATOM 607 C CA . SER A 1 82 ? -36.067 -4.996 43.756 1.00 95.69 82 SER A CA 1
ATOM 608 C C . SER A 1 82 ? -36.149 -4.476 45.198 1.00 95.69 82 SER A C 1
ATOM 610 O O . SER A 1 82 ? -37.235 -4.474 45.791 1.00 95.69 82 SER A O 1
ATOM 612 N N . ILE A 1 83 ? -35.045 -3.953 45.745 1.00 95.25 83 ILE A N 1
ATOM 613 C CA . ILE A 1 83 ? -34.985 -3.371 47.098 1.00 95.25 83 ILE A CA 1
ATOM 614 C C . ILE A 1 83 ? -35.910 -2.156 47.208 1.00 95.25 83 ILE A C 1
ATOM 616 O O . ILE A 1 83 ? -36.664 -2.033 48.178 1.00 95.25 83 ILE A O 1
ATOM 620 N N . ALA A 1 84 ? -35.905 -1.271 46.211 1.00 95.69 84 ALA A N 1
ATOM 621 C CA . ALA A 1 84 ? -36.764 -0.094 46.176 1.00 95.69 84 ALA A CA 1
ATOM 622 C C . ALA A 1 84 ? -38.247 -0.495 46.143 1.00 95.69 84 ALA A C 1
ATOM 624 O O . ALA A 1 84 ? -39.061 0.057 46.886 1.00 95.69 84 ALA A O 1
ATOM 625 N N . LYS A 1 85 ? -38.612 -1.518 45.361 1.00 94.06 85 LYS A N 1
ATOM 626 C CA . LYS A 1 85 ? -39.980 -2.058 45.324 1.00 94.06 85 LYS A CA 1
ATOM 627 C C . LYS A 1 85 ? -40.399 -2.699 46.653 1.00 94.06 85 LYS A C 1
ATOM 629 O O . LYS A 1 85 ? -41.531 -2.485 47.094 1.00 94.06 85 LYS A O 1
ATOM 634 N N . GLN A 1 86 ? -39.510 -3.448 47.306 1.00 97.12 86 GLN A N 1
ATOM 635 C CA . GLN A 1 86 ? -39.762 -4.015 48.637 1.00 97.12 86 GLN A CA 1
ATOM 636 C C . GLN A 1 86 ? -39.922 -2.921 49.698 1.00 97.12 86 GLN A C 1
ATOM 638 O O . GLN A 1 86 ? -40.872 -2.957 50.478 1.00 97.12 86 GLN A O 1
ATOM 643 N N . THR A 1 87 ? -39.054 -1.909 49.679 1.00 96.75 87 THR A N 1
ATOM 644 C CA . THR A 1 87 ? -39.122 -0.741 50.572 1.00 96.75 87 THR A CA 1
ATOM 645 C C . THR A 1 87 ? -40.429 0.024 50.379 1.00 96.75 87 THR A C 1
ATOM 647 O O . THR A 1 87 ? -41.086 0.374 51.356 1.00 96.75 87 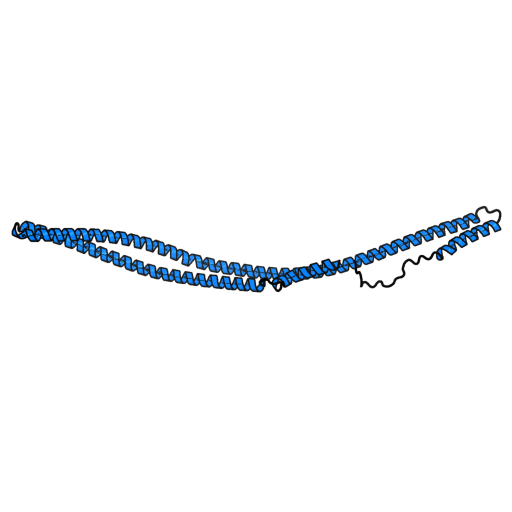THR A O 1
ATOM 650 N N . ASN A 1 88 ? -40.867 0.204 49.130 1.00 94.75 88 ASN A N 1
ATOM 651 C CA . ASN A 1 88 ? -42.149 0.828 48.813 1.00 94.75 88 ASN A CA 1
ATOM 652 C C . ASN A 1 88 ? -43.337 0.043 49.401 1.00 94.75 88 ASN A C 1
ATOM 654 O O . ASN A 1 88 ? -44.270 0.640 49.936 1.00 94.75 88 ASN A O 1
ATOM 658 N N . LEU A 1 89 ? -43.308 -1.294 49.330 1.00 95.62 89 LEU A N 1
ATOM 659 C CA . LEU A 1 89 ? -44.345 -2.152 49.919 1.00 95.62 89 LEU A CA 1
ATOM 660 C C . LEU A 1 89 ? -44.327 -2.118 51.454 1.00 95.62 89 LEU A C 1
ATOM 662 O O . LEU A 1 89 ? -45.386 -2.057 52.077 1.00 95.62 89 LEU A O 1
ATOM 666 N N . LEU A 1 90 ? -43.141 -2.117 52.066 1.00 95.81 90 LEU A N 1
ATOM 667 C CA . LEU A 1 90 ? -42.979 -1.973 53.516 1.00 95.81 90 LEU A CA 1
ATOM 668 C C . LEU A 1 90 ? -43.515 -0.625 54.007 1.00 95.81 90 LEU A C 1
ATOM 670 O O . LEU A 1 90 ? -44.271 -0.583 54.976 1.00 95.81 90 LEU A O 1
ATOM 674 N N . ALA A 1 91 ? -43.179 0.459 53.306 1.00 96.00 91 ALA A N 1
ATOM 675 C CA . ALA A 1 91 ? -43.661 1.801 53.604 1.00 96.00 91 ALA A CA 1
ATOM 676 C C . ALA A 1 91 ? -45.184 1.909 53.454 1.00 96.00 91 ALA A C 1
ATOM 678 O O . ALA A 1 91 ? -45.849 2.492 54.306 1.00 96.00 91 ALA A O 1
ATOM 679 N N . LEU A 1 92 ? -45.759 1.281 52.423 1.00 94.06 92 LEU A N 1
ATOM 680 C CA . LEU A 1 92 ? -47.209 1.204 52.250 1.00 94.06 92 LEU A CA 1
ATOM 681 C C . LEU A 1 92 ? -47.887 0.482 53.424 1.00 94.06 92 LEU A C 1
ATOM 683 O O . LEU A 1 92 ? -48.871 0.987 53.962 1.00 94.06 92 LEU A O 1
ATOM 687 N N . ASN A 1 93 ? -47.355 -0.666 53.848 1.00 94.69 93 ASN A N 1
ATOM 688 C CA . ASN A 1 93 ? -47.886 -1.401 54.999 1.00 94.69 93 ASN A CA 1
ATOM 689 C C . ASN A 1 93 ? -47.781 -0.578 56.294 1.00 94.69 93 ASN A C 1
ATOM 691 O O . ASN A 1 93 ? -48.726 -0.550 57.081 1.00 94.69 93 ASN A O 1
ATOM 695 N N . ALA A 1 94 ? -46.669 0.137 56.491 1.00 94.31 94 ALA A N 1
ATOM 696 C CA . ALA A 1 94 ? -46.481 1.027 57.635 1.00 94.31 94 ALA A CA 1
ATOM 697 C C . ALA A 1 94 ? -47.466 2.208 57.624 1.00 94.31 94 ALA A C 1
ATOM 699 O O . ALA A 1 94 ? -48.024 2.541 58.667 1.00 94.31 94 ALA A O 1
ATOM 700 N N . ALA A 1 95 ? -47.732 2.803 56.457 1.00 93.50 95 ALA A N 1
ATOM 701 C CA . ALA A 1 95 ? -48.720 3.870 56.307 1.00 93.50 95 ALA A CA 1
ATOM 702 C C . ALA A 1 95 ? -50.144 3.383 56.638 1.00 93.50 95 ALA A C 1
ATOM 704 O O . ALA A 1 95 ? -50.895 4.084 57.318 1.00 93.50 95 ALA A O 1
ATOM 705 N N . ILE A 1 96 ? -50.501 2.162 56.218 1.00 92.06 96 ILE A N 1
ATOM 706 C CA . ILE A 1 96 ? -51.790 1.531 56.550 1.00 92.06 96 ILE A CA 1
ATOM 707 C C . ILE A 1 96 ? -51.918 1.326 58.066 1.00 92.06 96 ILE A C 1
ATOM 709 O O . ILE A 1 96 ? -52.945 1.681 58.649 1.00 92.06 96 ILE A O 1
ATOM 713 N N . GLU A 1 97 ? -50.885 0.796 58.724 1.00 94.88 97 GLU A N 1
ATOM 714 C CA . GLU A 1 97 ? -50.936 0.539 60.168 1.00 94.88 97 GLU A CA 1
ATOM 715 C C . GLU A 1 97 ? -50.913 1.843 60.987 1.00 94.88 97 GLU A C 1
ATOM 717 O O . GLU A 1 97 ? -51.623 1.967 61.987 1.00 94.88 97 GLU A O 1
ATOM 722 N N . ALA A 1 98 ? -50.188 2.864 60.519 1.00 94.38 98 ALA A N 1
ATOM 723 C CA . ALA A 1 98 ? -50.213 4.203 61.101 1.00 94.38 98 ALA A CA 1
ATOM 724 C C . ALA A 1 98 ? -51.611 4.841 61.018 1.00 94.38 98 ALA A C 1
ATOM 726 O O . ALA A 1 98 ? -52.081 5.414 62.002 1.00 94.38 98 ALA A O 1
ATOM 727 N N . ALA A 1 99 ? -52.312 4.686 59.888 1.00 91.81 99 ALA A N 1
ATOM 728 C CA . ALA A 1 99 ? -53.701 5.126 59.749 1.00 91.81 99 ALA A CA 1
ATOM 729 C C . ALA A 1 99 ? -54.642 4.359 60.695 1.00 91.81 99 ALA A C 1
ATOM 731 O O . ALA A 1 99 ? -55.558 4.944 61.277 1.00 91.81 99 ALA A O 1
ATOM 732 N N . ARG A 1 100 ? -54.390 3.061 60.902 1.00 93.31 100 ARG A N 1
ATOM 733 C CA . ARG A 1 100 ? -55.164 2.204 61.811 1.00 93.31 100 ARG A CA 1
ATOM 734 C C . ARG A 1 100 ? -55.004 2.594 63.284 1.00 93.31 100 ARG A C 1
ATOM 736 O O . ARG A 1 100 ? -55.963 2.479 64.044 1.00 93.31 100 ARG A O 1
ATOM 743 N N . ALA A 1 101 ? -53.829 3.086 63.676 1.00 93.19 101 ALA A N 1
ATOM 744 C CA . ALA A 1 101 ? -53.546 3.592 65.022 1.00 93.19 101 ALA A CA 1
ATOM 745 C C . ALA A 1 101 ? -54.140 4.994 65.307 1.00 93.19 101 ALA A C 1
ATOM 747 O O . ALA A 1 101 ? -54.060 5.478 66.440 1.00 93.19 101 ALA A O 1
ATOM 748 N N . GLY A 1 102 ? -54.743 5.654 64.310 1.00 91.19 102 GLY A N 1
ATOM 749 C CA . GLY A 1 102 ? -55.400 6.954 64.465 1.00 91.19 102 GLY A CA 1
ATOM 750 C C . GLY A 1 102 ? -54.435 8.067 64.897 1.00 91.19 102 GLY A C 1
ATOM 751 O O . GLY A 1 102 ? -53.348 8.215 64.343 1.00 91.19 102 GLY A O 1
ATOM 752 N N . GLU A 1 103 ? -54.816 8.856 65.907 1.00 89.56 103 GLU A N 1
ATOM 753 C CA . GLU A 1 103 ? -54.008 9.983 66.412 1.00 89.56 103 GLU A CA 1
ATOM 754 C C . GLU A 1 103 ? -52.630 9.546 66.950 1.00 89.56 103 GLU A C 1
ATOM 756 O O . GLU A 1 103 ? -51.656 10.281 66.804 1.00 89.56 103 GLU A O 1
ATOM 761 N N . ALA A 1 104 ? -52.504 8.328 67.494 1.00 88.31 104 ALA A N 1
ATOM 762 C CA . ALA A 1 104 ? -51.224 7.809 67.987 1.00 88.31 104 ALA A CA 1
ATOM 763 C C . ALA A 1 104 ? -50.235 7.460 66.854 1.00 88.31 104 ALA A C 1
ATOM 765 O O . ALA A 1 104 ? -49.023 7.454 67.069 1.00 88.31 104 ALA A O 1
ATOM 766 N N . GLY A 1 105 ? -50.733 7.191 65.641 1.00 91.56 105 GLY A N 1
ATOM 767 C CA . GLY A 1 105 ? -49.931 6.810 64.473 1.00 91.56 105 GLY A CA 1
ATOM 768 C C . GLY A 1 105 ? -49.471 7.982 63.603 1.00 91.56 105 GLY A C 1
ATOM 769 O O . GLY A 1 105 ? -48.729 7.780 62.644 1.00 91.56 105 GLY A O 1
ATOM 770 N N . ARG A 1 106 ? -49.872 9.217 63.921 1.00 90.44 106 ARG A N 1
ATOM 771 C CA . ARG A 1 106 ? -49.705 10.383 63.038 1.00 90.44 106 ARG A CA 1
ATOM 772 C C . ARG A 1 106 ? -48.247 10.682 62.665 1.00 90.44 106 ARG A C 1
ATOM 774 O O . ARG A 1 106 ? -47.966 11.001 61.516 1.00 90.44 106 ARG A O 1
ATOM 781 N N . GLY A 1 107 ? -47.318 10.532 63.613 1.00 91.56 107 GLY A N 1
ATOM 782 C CA . GLY A 1 107 ? -45.879 10.678 63.353 1.00 91.56 107 GLY A CA 1
ATOM 783 C C . GLY A 1 107 ? -45.312 9.560 62.470 1.00 91.56 107 GLY A C 1
ATOM 784 O O . GLY A 1 107 ? -44.507 9.827 61.582 1.00 91.56 107 GLY A O 1
ATOM 785 N N . PHE A 1 108 ? -45.783 8.322 62.655 1.00 92.81 108 PHE A N 1
ATOM 786 C CA . PHE A 1 108 ? -45.386 7.181 61.824 1.00 92.81 108 PHE A CA 1
ATOM 787 C C . PHE A 1 108 ? -45.914 7.290 60.392 1.00 92.81 108 PHE A C 1
ATOM 789 O O . PHE A 1 108 ? -45.208 6.895 59.470 1.00 92.81 108 PHE A O 1
ATOM 796 N N . ALA A 1 109 ? -47.103 7.869 60.191 1.00 93.56 109 ALA A N 1
ATOM 797 C CA . ALA A 1 109 ? -47.664 8.093 58.859 1.00 93.56 109 ALA A CA 1
ATOM 798 C C . ALA A 1 109 ? -46.766 9.010 58.009 1.00 93.56 109 ALA A C 1
ATOM 800 O O . ALA A 1 109 ? -46.456 8.674 56.871 1.00 93.56 109 ALA A O 1
ATOM 801 N N . VAL A 1 110 ? -46.269 10.111 58.589 1.00 94.25 110 VAL A N 1
ATOM 802 C CA . VAL A 1 110 ? -45.361 11.043 57.892 1.00 94.25 110 VAL A CA 1
ATOM 803 C C . VAL A 1 110 ? -44.053 10.354 57.500 1.00 94.25 110 VAL A C 1
ATOM 805 O O . VAL A 1 110 ? -43.58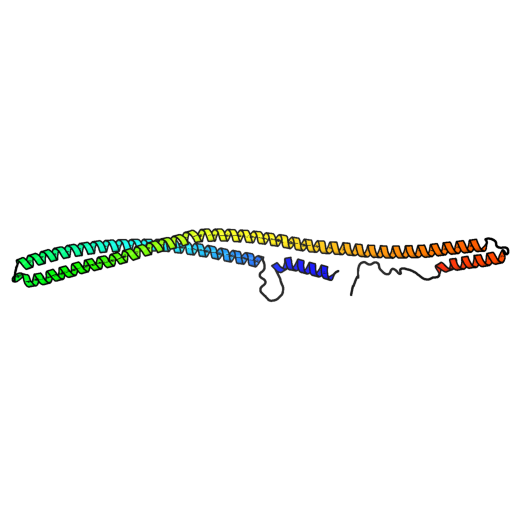1 10.513 56.377 1.00 94.25 110 VAL A O 1
ATOM 808 N N . VAL A 1 111 ? -43.476 9.554 58.403 1.00 95.81 111 VAL A N 1
ATOM 809 C CA . VAL A 1 111 ? -42.249 8.798 58.107 1.00 95.81 111 VAL A CA 1
ATOM 810 C C . VAL A 1 111 ? -42.498 7.755 57.016 1.00 95.81 111 VAL A C 1
ATOM 812 O O . VAL A 1 111 ? -41.678 7.611 56.114 1.00 95.81 111 VAL A O 1
ATOM 815 N N . ALA A 1 112 ? -43.627 7.044 57.065 1.00 96.31 112 ALA A N 1
ATOM 816 C CA . ALA A 1 112 ? -43.979 6.048 56.059 1.00 96.31 112 ALA A CA 1
ATOM 817 C C . ALA A 1 112 ? -44.148 6.671 54.662 1.00 96.31 112 ALA A C 1
ATOM 819 O O . ALA A 1 112 ? -43.634 6.118 53.688 1.00 96.31 112 ALA A O 1
ATOM 820 N N . ASP A 1 113 ? -44.788 7.837 54.559 1.00 95.31 113 ASP A N 1
ATOM 821 C CA . ASP A 1 113 ? -44.926 8.559 53.289 1.00 95.31 113 ASP A CA 1
ATOM 822 C C . ASP A 1 113 ? -43.574 9.053 52.747 1.00 95.31 113 ASP A C 1
ATOM 824 O O . ASP A 1 113 ? -43.321 8.939 51.544 1.00 95.31 113 ASP A O 1
ATOM 828 N N . GLU A 1 114 ? -42.669 9.524 53.611 1.00 96.94 114 GLU A N 1
ATOM 829 C CA . GLU A 1 114 ? -41.321 9.941 53.197 1.00 96.94 114 GLU A CA 1
ATOM 830 C C . GLU A 1 114 ? -40.488 8.750 52.693 1.00 96.94 114 GLU A C 1
ATOM 832 O O . GLU A 1 114 ? -39.873 8.825 51.628 1.00 96.94 114 GLU A O 1
ATOM 837 N N . VAL A 1 115 ? -40.524 7.608 53.395 1.00 97.00 115 VAL A N 1
ATOM 838 C CA . VAL A 1 115 ? -39.848 6.371 52.954 1.00 97.00 115 VAL A CA 1
ATOM 839 C C . VAL A 1 115 ? -40.428 5.885 51.624 1.00 97.00 115 VAL A C 1
ATOM 841 O O . VAL A 1 115 ? -39.683 5.472 50.730 1.00 97.00 115 VAL A O 1
ATOM 844 N N . ARG A 1 116 ? -41.752 5.971 51.455 1.00 95.75 116 ARG A N 1
ATOM 845 C CA . ARG A 1 116 ? -42.419 5.629 50.198 1.00 95.75 116 ARG A CA 1
ATOM 846 C C . ARG A 1 116 ? -41.945 6.537 49.061 1.00 95.75 116 ARG A C 1
ATOM 848 O O . ARG A 1 116 ? -41.551 6.022 48.015 1.00 95.75 116 ARG A O 1
ATOM 855 N N . ASN A 1 117 ? -41.922 7.853 49.261 1.00 95.94 117 ASN A N 1
ATOM 856 C CA . ASN A 1 117 ? -41.430 8.806 48.263 1.00 95.94 117 ASN A CA 1
ATOM 857 C C . ASN A 1 117 ? -39.966 8.518 47.892 1.00 95.94 117 ASN A C 1
ATOM 859 O O . ASN A 1 117 ? -39.638 8.394 46.709 1.00 95.94 117 ASN A O 1
ATOM 863 N N . LEU A 1 118 ? -39.107 8.297 48.891 1.00 96.44 118 LEU A N 1
ATOM 864 C CA . LEU A 1 118 ? -37.702 7.966 48.673 1.00 96.44 118 LEU A CA 1
ATOM 865 C C . LEU A 1 118 ? -37.548 6.693 47.828 1.00 96.44 118 LEU A C 1
ATOM 867 O O . LEU A 1 118 ? -36.805 6.699 46.851 1.00 96.44 118 LEU A O 1
ATOM 871 N N . SER A 1 119 ? -38.320 5.643 48.124 1.00 96.62 119 SER A N 1
ATOM 872 C CA . SER A 1 119 ? -38.293 4.390 47.359 1.00 96.62 119 SER A CA 1
ATOM 873 C C . SER A 1 119 ? -38.762 4.548 45.903 1.00 96.62 119 SER A C 1
ATOM 875 O O . SER A 1 119 ? -38.195 3.937 44.995 1.00 96.62 119 SER A O 1
ATOM 877 N N . GLN A 1 120 ? -39.755 5.408 45.645 1.00 95.00 120 GLN A N 1
ATOM 878 C CA . GLN A 1 120 ? -40.199 5.733 44.286 1.00 95.00 120 GLN A CA 1
ATOM 879 C C . GLN A 1 120 ? -39.125 6.514 43.521 1.00 95.00 120 GLN A C 1
ATOM 881 O O . GLN A 1 120 ? -38.845 6.195 42.365 1.00 95.00 120 GLN A O 1
ATOM 886 N N . ARG A 1 121 ? -38.475 7.484 44.176 1.00 96.62 121 ARG A N 1
ATOM 887 C CA . ARG A 1 121 ? -37.347 8.229 43.601 1.00 96.62 121 ARG A CA 1
ATOM 888 C C . ARG A 1 121 ? -36.158 7.317 43.300 1.00 96.62 121 ARG A C 1
ATOM 890 O O . ARG A 1 121 ? -35.570 7.449 42.233 1.00 96.62 121 ARG A O 1
ATOM 897 N N . THR A 1 122 ? -35.831 6.369 44.180 1.00 95.56 122 THR A N 1
ATOM 898 C CA . THR A 1 122 ? -34.773 5.372 43.938 1.00 95.56 122 THR A CA 1
ATOM 899 C C . THR A 1 122 ? -35.077 4.508 42.716 1.00 95.56 122 THR A C 1
ATOM 901 O O . THR A 1 122 ? -34.184 4.286 41.901 1.00 95.56 122 THR A O 1
ATOM 904 N N . ASN A 1 123 ? -36.327 4.063 42.542 1.00 93.56 123 ASN A N 1
ATOM 905 C CA . ASN A 1 123 ? -36.737 3.325 41.342 1.00 93.56 123 ASN A CA 1
ATOM 906 C C . ASN A 1 123 ? -36.572 4.161 40.068 1.00 93.56 123 ASN A C 1
ATOM 908 O O . ASN A 1 123 ? -35.994 3.679 39.099 1.00 93.56 123 ASN A O 1
ATOM 912 N N . GLN A 1 124 ? -37.030 5.417 40.084 1.00 94.56 124 GLN A N 1
ATOM 913 C CA . GLN A 1 124 ? -36.886 6.321 38.940 1.00 94.56 124 GLN A CA 1
ATOM 914 C C . GLN A 1 124 ? -35.411 6.522 38.563 1.00 94.56 124 GLN A C 1
ATOM 916 O O . GLN A 1 124 ? -35.044 6.336 37.405 1.00 94.56 124 GLN A O 1
ATOM 921 N N . PHE A 1 125 ? -34.554 6.821 39.545 1.00 95.00 125 PHE A N 1
ATOM 922 C CA . PHE A 1 125 ? -33.114 6.968 39.317 1.00 95.00 125 PHE A CA 1
ATOM 923 C C . PHE A 1 125 ? -32.471 5.681 38.790 1.00 95.00 125 PHE A C 1
ATOM 925 O O . PHE A 1 125 ? -31.640 5.742 37.891 1.00 95.00 125 PHE A O 1
ATOM 932 N N . SER A 1 126 ? -32.864 4.515 39.307 1.00 94.69 126 SER A N 1
ATOM 933 C CA . SER A 1 126 ? -32.338 3.227 38.827 1.00 94.69 126 SER A CA 1
ATOM 934 C C . SER A 1 126 ? -32.688 2.992 37.356 1.00 94.69 126 SER A C 1
ATOM 936 O O . SER A 1 126 ? -31.847 2.525 36.590 1.00 94.69 126 SER A O 1
ATOM 938 N N . HIS A 1 127 ? -33.893 3.394 36.942 1.00 93.31 127 HIS A N 1
ATOM 939 C CA . HIS A 1 127 ? -34.343 3.294 35.557 1.00 93.31 127 HIS A CA 1
ATOM 940 C C . HIS A 1 127 ? -33.579 4.240 34.618 1.00 93.31 127 HIS A C 1
ATOM 942 O O . HIS A 1 127 ? -33.197 3.849 33.516 1.00 93.31 127 HIS A O 1
ATOM 948 N N . GLU A 1 128 ? -33.309 5.470 35.063 1.00 95.62 128 GLU A N 1
ATOM 949 C CA . GLU A 1 128 ? -32.485 6.431 34.317 1.00 95.62 128 GLU A CA 1
ATOM 950 C C . GLU A 1 128 ? -31.044 5.929 34.151 1.00 95.62 128 GLU A C 1
ATOM 952 O O . GLU A 1 128 ? -30.496 5.979 33.048 1.00 95.62 128 GLU A O 1
ATOM 957 N N . ILE A 1 129 ? -30.441 5.369 35.208 1.00 95.31 129 ILE A N 1
ATOM 958 C CA . ILE A 1 129 ? -29.093 4.787 35.126 1.00 95.31 129 ILE A CA 1
ATOM 959 C C . ILE A 1 129 ? -29.085 3.583 34.176 1.00 95.31 129 ILE A C 1
ATOM 961 O O . ILE A 1 129 ? -28.172 3.473 33.359 1.00 95.31 129 ILE A O 1
ATOM 965 N N . ARG A 1 130 ? -30.101 2.711 34.227 1.00 94.75 130 ARG A N 1
ATOM 966 C CA . ARG A 1 130 ? -30.240 1.576 33.298 1.00 94.75 130 ARG A CA 1
ATOM 967 C C . ARG A 1 130 ? -30.263 2.048 31.843 1.00 94.75 130 ARG A C 1
ATOM 969 O O . ARG A 1 130 ? -29.485 1.545 31.042 1.00 94.75 130 ARG A O 1
ATOM 976 N N . ALA A 1 131 ? -31.064 3.066 31.528 1.00 94.62 131 ALA A N 1
ATOM 977 C CA . ALA A 1 131 ? -31.122 3.628 30.179 1.00 94.62 131 ALA A CA 1
ATOM 978 C C . ALA A 1 131 ? -29.758 4.173 29.709 1.00 94.62 131 ALA A C 1
ATOM 980 O O . ALA A 1 131 ? -29.385 3.998 28.548 1.00 94.62 131 ALA A O 1
ATOM 981 N N . HIS A 1 132 ? -28.986 4.801 30.601 1.00 95.00 132 HIS A N 1
ATOM 982 C CA . HIS A 1 132 ? -27.620 5.226 30.288 1.00 95.00 132 HIS A CA 1
ATOM 983 C C . HIS A 1 132 ? -26.661 4.044 30.084 1.00 95.00 132 HIS A C 1
ATOM 985 O O . HIS A 1 132 ? -25.836 4.094 29.173 1.00 95.00 132 HIS A O 1
ATOM 991 N N . MET A 1 133 ? -26.776 2.975 30.876 1.00 94.44 133 MET A N 1
ATOM 992 C CA . MET A 1 133 ? -25.970 1.759 30.696 1.00 94.44 133 MET A CA 1
ATOM 993 C C . MET A 1 133 ? -26.270 1.070 29.361 1.00 94.44 133 MET A C 1
ATOM 995 O O . MET A 1 133 ? -25.337 0.690 28.659 1.00 94.44 133 MET A O 1
ATOM 999 N N . ASP A 1 134 ? -27.537 1.016 28.945 1.00 92.94 134 ASP A N 1
ATOM 1000 C CA . ASP A 1 134 ? -27.922 0.481 27.633 1.00 92.94 134 ASP A CA 1
ATOM 1001 C C . ASP A 1 134 ? -27.311 1.310 26.483 1.00 92.94 134 ASP A C 1
ATOM 1003 O O . ASP A 1 134 ? -26.902 0.777 25.449 1.00 92.94 134 ASP A O 1
ATOM 1007 N N . GLN A 1 135 ? -27.200 2.636 26.638 1.00 94.75 135 GLN A N 1
ATOM 1008 C CA . GLN A 1 135 ? -26.511 3.489 25.659 1.00 94.75 135 GLN A CA 1
ATOM 1009 C C . GLN A 1 135 ? -24.999 3.227 25.603 1.00 94.75 135 GLN A C 1
ATOM 1011 O O . GLN A 1 135 ? -24.401 3.299 24.519 1.00 94.75 135 GLN A O 1
ATOM 1016 N N . VAL A 1 136 ? -24.380 2.942 26.752 1.00 94.19 136 VAL A N 1
ATOM 1017 C CA . VAL A 1 136 ? -22.963 2.568 26.837 1.00 94.19 136 VAL A CA 1
ATOM 1018 C C . VAL A 1 136 ? -22.734 1.228 26.143 1.00 94.19 136 VAL A C 1
ATOM 1020 O O . VAL A 1 136 ? -21.856 1.164 25.285 1.00 94.19 136 VAL A O 1
ATOM 1023 N N . ASP A 1 137 ? -23.559 0.214 26.412 1.00 91.62 137 ASP A N 1
ATOM 1024 C CA . ASP A 1 137 ? -23.468 -1.108 25.772 1.00 91.62 137 ASP A CA 1
ATOM 1025 C C . ASP A 1 137 ? -23.572 -1.017 24.239 1.00 91.62 137 ASP A C 1
ATOM 1027 O O . ASP A 1 137 ? -22.693 -1.478 23.509 1.00 91.62 137 ASP A O 1
ATOM 1031 N N . ASN A 1 138 ? -24.561 -0.276 23.729 1.00 93.25 138 ASN A N 1
ATOM 1032 C CA . ASN A 1 138 ? -24.697 -0.034 22.288 1.00 93.25 138 ASN A CA 1
ATOM 1033 C C . ASN A 1 138 ? -23.482 0.693 21.681 1.00 93.25 138 ASN A C 1
ATOM 1035 O O . ASN A 1 138 ? -23.120 0.489 20.518 1.00 93.25 138 ASN A O 1
ATOM 1039 N N . SER A 1 139 ? -22.858 1.601 22.431 1.00 93.12 139 SER A N 1
ATOM 1040 C CA . SER A 1 139 ? -21.656 2.308 21.971 1.00 93.12 139 SER A CA 1
ATOM 1041 C C . SER A 1 139 ? -20.431 1.399 21.980 1.00 93.12 139 SER A C 1
ATOM 1043 O O . SER A 1 139 ? -19.611 1.485 21.065 1.00 93.12 139 SER A O 1
ATOM 1045 N N . LEU A 1 140 ? -20.358 0.493 22.951 1.00 92.75 140 LEU A N 1
ATOM 1046 C CA . LEU A 1 140 ? -19.327 -0.525 23.063 1.00 92.75 140 LEU A CA 1
ATOM 1047 C C . LEU A 1 140 ? -19.400 -1.529 21.908 1.00 92.75 140 LEU A C 1
ATOM 1049 O O . LEU A 1 140 ? -18.381 -1.790 21.274 1.00 92.75 140 LEU A O 1
ATOM 1053 N N . GLY A 1 141 ? -20.602 -2.000 21.555 1.00 90.94 141 GLY A N 1
ATOM 1054 C CA . GLY A 1 141 ? -20.810 -2.879 20.398 1.00 90.94 141 GLY A CA 1
ATOM 1055 C C . GLY A 1 141 ? -20.341 -2.246 19.082 1.00 90.94 141 GLY A C 1
ATOM 1056 O O . GLY A 1 141 ? -19.596 -2.856 18.319 1.00 90.94 141 GLY A O 1
ATOM 1057 N N . ARG A 1 142 ? -20.665 -0.965 18.852 1.00 92.06 142 ARG A N 1
ATOM 1058 C CA . ARG A 1 142 ? -20.174 -0.228 17.668 1.00 92.06 142 ARG A CA 1
ATOM 1059 C C . ARG A 1 142 ? -18.651 -0.067 17.655 1.00 92.06 142 ARG A C 1
ATOM 1061 O O . ARG A 1 142 ? -18.037 -0.122 16.586 1.00 92.06 142 ARG A O 1
ATOM 1068 N N . ALA A 1 143 ? -18.043 0.167 18.820 1.00 91.00 143 ALA A N 1
ATOM 1069 C CA . ALA A 1 143 ? -16.592 0.254 18.946 1.00 91.00 143 ALA A CA 1
ATOM 1070 C C . ALA A 1 143 ? -15.933 -1.097 18.638 1.00 91.00 143 ALA A C 1
ATOM 1072 O O . ALA A 1 143 ? -14.987 -1.139 17.852 1.00 91.00 143 ALA A O 1
ATOM 1073 N N . HIS A 1 144 ? -16.479 -2.188 19.180 1.00 89.75 144 HIS A N 1
ATOM 1074 C CA . HIS A 1 144 ? -16.033 -3.553 18.918 1.00 89.75 144 HIS A CA 1
ATOM 1075 C C . HIS A 1 144 ? -16.025 -3.869 17.412 1.00 89.75 144 HIS A C 1
ATOM 1077 O O . HIS A 1 144 ? -14.986 -4.253 16.871 1.00 89.75 144 HIS A O 1
ATOM 1083 N N . ASP A 1 145 ? -17.129 -3.609 16.706 1.00 88.75 145 ASP A N 1
ATOM 1084 C CA . ASP A 1 145 ? -17.230 -3.856 15.259 1.00 88.75 145 ASP A CA 1
ATOM 1085 C C . ASP A 1 145 ? -16.212 -3.038 14.450 1.00 88.75 145 ASP A C 1
ATOM 1087 O O . ASP A 1 145 ? -15.581 -3.543 13.516 1.00 88.75 145 ASP A O 1
ATOM 1091 N N . SER A 1 146 ? -16.014 -1.773 14.833 1.00 88.94 146 SER A N 1
ATOM 1092 C CA . SER A 1 146 ? -15.062 -0.876 14.167 1.00 88.94 146 SER A CA 1
ATOM 1093 C C . SER A 1 146 ? -13.618 -1.354 14.337 1.00 88.94 146 SER A C 1
ATOM 1095 O O . SER A 1 146 ? -12.850 -1.375 13.375 1.00 88.94 146 SER A O 1
ATOM 1097 N N . ILE A 1 147 ? -13.247 -1.780 15.547 1.00 88.44 147 ILE A N 1
ATOM 1098 C CA . ILE A 1 147 ? -11.907 -2.301 15.850 1.00 88.44 147 ILE A CA 1
ATOM 1099 C C . ILE A 1 147 ? -11.669 -3.622 15.116 1.00 88.44 147 ILE A C 1
ATOM 1101 O O . ILE A 1 147 ? -10.597 -3.824 14.541 1.00 88.44 147 ILE A O 1
ATOM 1105 N N . HIS A 1 148 ? -12.671 -4.502 15.083 1.00 83.31 148 HIS A N 1
ATOM 1106 C CA . HIS A 1 148 ? -12.585 -5.777 14.377 1.00 83.31 148 HIS A CA 1
ATOM 1107 C C . HIS A 1 148 ? -12.355 -5.586 12.867 1.00 83.31 148 HIS A C 1
ATOM 1109 O O . HIS A 1 148 ? -11.544 -6.295 12.259 1.00 83.31 148 HIS A O 1
ATOM 1115 N N . ALA A 1 149 ? -13.031 -4.604 12.258 1.00 83.19 149 ALA A N 1
ATOM 1116 C CA . ALA A 1 149 ? -12.834 -4.254 10.853 1.00 83.19 149 ALA A CA 1
ATOM 1117 C C . ALA A 1 149 ? -11.399 -3.774 10.569 1.00 83.19 149 ALA A C 1
ATOM 1119 O O . ALA A 1 149 ? -10.777 -4.251 9.618 1.00 83.19 149 ALA A O 1
ATOM 1120 N N . VAL A 1 150 ? -10.854 -2.897 11.422 1.00 82.12 150 VAL A N 1
ATOM 1121 C CA . VAL A 1 150 ? -9.468 -2.403 11.316 1.00 82.12 150 VAL A CA 1
ATOM 1122 C C . VAL A 1 150 ? -8.465 -3.552 11.449 1.00 82.12 150 VAL A C 1
ATOM 1124 O O . VAL A 1 150 ? -7.596 -3.722 10.596 1.00 82.12 150 VAL A O 1
ATOM 1127 N N . ALA A 1 151 ? -8.625 -4.410 12.461 1.00 78.69 151 ALA A N 1
ATOM 1128 C CA . ALA A 1 151 ? -7.700 -5.514 12.714 1.00 78.69 151 ALA A CA 1
ATOM 1129 C C . ALA A 1 151 ? -7.609 -6.512 11.543 1.00 78.69 151 ALA A C 1
ATOM 1131 O O . ALA A 1 151 ? -6.515 -6.990 11.230 1.00 78.69 151 ALA A O 1
ATOM 1132 N N . SER A 1 152 ? -8.748 -6.821 10.909 1.00 74.50 152 SER A N 1
ATOM 1133 C CA . SER A 1 152 ? -8.842 -7.832 9.846 1.00 74.50 152 SER A CA 1
ATOM 1134 C C . SER A 1 152 ? -8.456 -7.299 8.463 1.00 74.50 152 SER A C 1
ATOM 1136 O O . SER A 1 152 ? -7.821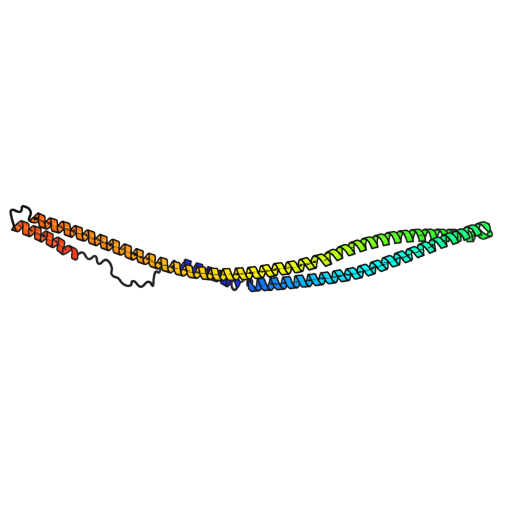 -8.013 7.683 1.00 74.50 152 SER A O 1
ATOM 1138 N N . MET A 1 153 ? -8.846 -6.064 8.130 1.00 70.12 153 MET A N 1
ATOM 1139 C CA . MET A 1 153 ? -8.661 -5.522 6.780 1.00 70.12 153 MET A CA 1
ATOM 1140 C C . MET A 1 153 ? -7.219 -5.059 6.536 1.00 70.12 153 MET A C 1
ATOM 1142 O O . MET A 1 153 ? -6.671 -5.306 5.456 1.00 70.12 153 MET A O 1
ATOM 1146 N N . ASP A 1 154 ? -6.574 -4.479 7.551 1.00 77.38 154 ASP A N 1
ATOM 1147 C CA . ASP A 1 154 ? -5.248 -3.874 7.407 1.00 77.38 154 ASP A CA 1
ATOM 1148 C C . ASP A 1 154 ? -4.152 -4.916 7.140 1.00 77.38 154 ASP A C 1
ATOM 1150 O O . ASP A 1 154 ? -3.285 -4.708 6.288 1.00 77.38 154 ASP A O 1
ATOM 1154 N N . MET A 1 155 ? -4.209 -6.083 7.794 1.00 77.56 155 MET A N 1
ATOM 1155 C CA . MET A 1 155 ? -3.156 -7.097 7.662 1.00 77.56 155 MET A CA 1
ATOM 1156 C C . MET A 1 155 ? -3.102 -7.706 6.256 1.00 77.56 155 MET A C 1
ATOM 1158 O O . MET A 1 155 ? -2.025 -7.827 5.666 1.00 77.56 155 MET A O 1
ATOM 1162 N N . ASN A 1 156 ? -4.256 -8.088 5.699 1.00 83.50 156 ASN A N 1
ATOM 1163 C CA . ASN A 1 156 ? -4.301 -8.680 4.361 1.00 83.50 156 ASN A CA 1
ATOM 1164 C C . ASN A 1 156 ? -3.858 -7.659 3.304 1.00 83.50 156 ASN A C 1
ATOM 1166 O O . ASN A 1 156 ? -3.024 -7.968 2.449 1.00 83.50 156 ASN A O 1
ATOM 1170 N N . PHE A 1 157 ? -4.353 -6.425 3.421 1.00 85.19 157 PHE A N 1
ATOM 1171 C CA . PHE A 1 157 ? -4.006 -5.337 2.518 1.00 85.19 157 PHE A CA 1
ATOM 1172 C C . PHE A 1 157 ? -2.509 -4.999 2.555 1.00 85.19 157 PHE A C 1
ATOM 1174 O O . PHE A 1 157 ? -1.887 -4.846 1.498 1.00 85.19 157 PHE A O 1
ATOM 1181 N N . ALA A 1 158 ? -1.901 -4.929 3.743 1.00 85.50 158 ALA A N 1
ATOM 1182 C CA . ALA A 1 158 ? -0.477 -4.639 3.890 1.00 85.50 158 ALA A CA 1
ATOM 1183 C C . ALA A 1 158 ? 0.409 -5.754 3.315 1.00 85.50 158 ALA A C 1
ATOM 1185 O O . ALA A 1 158 ? 1.346 -5.469 2.566 1.00 85.50 158 ALA A O 1
ATOM 1186 N N . LEU A 1 159 ? 0.080 -7.025 3.576 1.00 85.25 159 LEU A N 1
ATOM 1187 C CA . LEU A 1 159 ? 0.815 -8.165 3.014 1.00 85.25 159 LEU A CA 1
ATOM 1188 C C . LEU A 1 159 ? 0.726 -8.207 1.483 1.00 85.25 159 LEU A C 1
ATOM 1190 O O . LEU A 1 159 ? 1.744 -8.378 0.808 1.00 85.25 159 LEU A O 1
ATOM 1194 N N . GLN A 1 160 ? -0.467 -8.002 0.918 1.00 89.38 160 GLN A N 1
ATOM 1195 C CA . GLN A 1 160 ? -0.636 -7.931 -0.535 1.00 89.38 160 GLN A CA 1
ATOM 1196 C C . GLN A 1 160 ? 0.121 -6.748 -1.144 1.00 89.38 160 GLN A C 1
ATOM 1198 O O . GLN A 1 160 ? 0.751 -6.891 -2.195 1.00 89.38 160 GLN A O 1
ATOM 1203 N N . SER A 1 161 ? 0.102 -5.591 -0.481 1.00 87.88 161 SER A N 1
ATOM 1204 C CA . SER A 1 161 ? 0.835 -4.403 -0.926 1.00 87.88 161 SER A CA 1
ATOM 1205 C C . SER A 1 161 ? 2.345 -4.641 -0.933 1.00 87.88 161 SER A C 1
ATOM 1207 O O . SER A 1 161 ? 3.002 -4.299 -1.920 1.00 87.88 161 SER A O 1
ATOM 1209 N N . LYS A 1 162 ? 2.885 -5.316 0.092 1.00 87.50 162 LYS A N 1
ATOM 1210 C CA . LYS A 1 162 ? 4.295 -5.730 0.140 1.00 87.50 162 LYS A CA 1
ATOM 1211 C C . LYS A 1 162 ? 4.661 -6.637 -1.027 1.00 87.50 162 LYS A C 1
ATOM 1213 O O . LYS A 1 162 ? 5.618 -6.338 -1.739 1.00 87.50 162 LYS A O 1
ATOM 1218 N N . LEU A 1 163 ? 3.877 -7.685 -1.281 1.00 89.81 163 LEU A N 1
ATOM 1219 C CA . LEU A 1 163 ? 4.118 -8.594 -2.409 1.00 89.81 163 LEU A CA 1
ATOM 1220 C C . LEU A 1 163 ? 4.067 -7.863 -3.757 1.00 89.81 163 LEU A C 1
ATOM 1222 O O . LEU A 1 163 ? 4.901 -8.101 -4.633 1.00 89.81 163 LEU A O 1
ATOM 1226 N N . ARG A 1 164 ? 3.112 -6.941 -3.927 1.00 90.19 164 ARG A N 1
ATOM 1227 C CA . ARG A 1 164 ? 2.965 -6.169 -5.167 1.00 90.19 164 ARG A CA 1
ATOM 1228 C C . ARG A 1 164 ? 4.151 -5.235 -5.402 1.00 90.19 164 ARG A C 1
ATOM 1230 O O . ARG A 1 164 ? 4.627 -5.134 -6.534 1.00 90.19 164 ARG A O 1
ATOM 1237 N N . VAL A 1 165 ? 4.654 -4.587 -4.351 1.00 88.62 165 VAL A N 1
ATOM 1238 C CA . VAL A 1 165 ? 5.858 -3.750 -4.439 1.00 88.62 165 VAL A CA 1
ATOM 1239 C C . VAL A 1 165 ? 7.098 -4.596 -4.704 1.00 88.62 165 VAL A C 1
ATOM 1241 O O . VAL A 1 165 ? 7.841 -4.260 -5.619 1.00 88.62 165 VAL A O 1
ATOM 1244 N N . GLN A 1 166 ? 7.275 -5.733 -4.027 1.00 86.94 166 GLN A N 1
ATOM 1245 C CA . GLN A 1 166 ? 8.383 -6.657 -4.304 1.00 86.94 166 GLN A CA 1
ATOM 1246 C C . GLN A 1 166 ? 8.395 -7.121 -5.768 1.00 86.94 166 GLN A C 1
ATOM 1248 O O . GLN A 1 166 ? 9.433 -7.066 -6.426 1.00 86.94 166 GLN A O 1
ATOM 1253 N N . ASN A 1 167 ? 7.237 -7.501 -6.318 1.00 91.38 167 ASN A N 1
ATOM 1254 C CA . ASN A 1 167 ? 7.136 -7.881 -7.728 1.00 91.38 167 ASN A CA 1
ATOM 1255 C C . ASN A 1 167 ? 7.464 -6.712 -8.671 1.00 91.38 167 ASN A C 1
ATOM 1257 O O . ASN A 1 167 ? 8.149 -6.891 -9.677 1.00 91.38 167 ASN A O 1
ATOM 1261 N N . THR A 1 168 ? 6.999 -5.506 -8.339 1.00 88.19 168 THR A N 1
ATOM 1262 C CA . THR A 1 168 ? 7.284 -4.302 -9.131 1.00 88.19 168 THR A CA 1
ATOM 1263 C C . THR A 1 168 ? 8.777 -3.978 -9.126 1.00 88.19 168 THR A C 1
ATOM 1265 O O . THR A 1 168 ? 9.329 -3.690 -10.185 1.00 88.19 168 THR A O 1
ATOM 1268 N N . MET A 1 169 ? 9.444 -4.102 -7.976 1.00 84.62 169 MET A N 1
ATOM 1269 C CA . MET A 1 169 ? 10.888 -3.888 -7.857 1.00 84.62 169 MET A CA 1
ATOM 1270 C C . MET A 1 169 ? 11.685 -4.898 -8.676 1.00 84.62 169 MET A C 1
ATOM 1272 O O . MET A 1 169 ? 12.538 -4.497 -9.461 1.00 84.62 169 MET A O 1
ATOM 1276 N N . GLN A 1 170 ? 11.329 -6.182 -8.611 1.00 87.12 170 GLN A N 1
ATOM 1277 C CA . GLN A 1 170 ? 11.972 -7.212 -9.430 1.00 87.12 170 GLN A CA 1
ATOM 1278 C C . GLN A 1 170 ? 11.810 -6.940 -10.938 1.00 87.12 170 GLN A C 1
ATOM 1280 O O . GLN A 1 170 ? 12.735 -7.138 -11.727 1.00 87.12 170 GLN A O 1
ATOM 1285 N N . ARG A 1 171 ? 10.636 -6.453 -11.365 1.00 88.75 171 ARG A N 1
ATOM 1286 C CA . ARG A 1 171 ? 10.409 -6.053 -12.765 1.00 88.75 171 ARG A CA 1
ATOM 1287 C C . ARG A 1 171 ? 11.242 -4.833 -13.156 1.00 88.75 171 ARG A C 1
ATOM 1289 O O . ARG A 1 171 ? 11.731 -4.788 -14.283 1.00 88.75 171 ARG A O 1
ATOM 1296 N N . LEU A 1 172 ? 11.406 -3.865 -12.257 1.00 82.94 172 LEU A N 1
ATOM 1297 C CA . LEU A 1 172 ? 12.237 -2.687 -12.502 1.00 82.94 172 LEU A CA 1
ATOM 1298 C C . LEU A 1 172 ? 13.731 -3.041 -12.576 1.00 82.94 172 LEU A C 1
ATOM 1300 O O . LEU A 1 172 ? 14.422 -2.517 -13.443 1.00 82.94 172 LEU A O 1
ATOM 1304 N N . GLU A 1 173 ? 14.221 -3.967 -11.749 1.00 81.88 173 GLU A N 1
ATOM 1305 C CA . GLU A 1 173 ? 15.585 -4.508 -11.871 1.00 81.88 173 GLU A CA 1
ATOM 1306 C C . GLU A 1 173 ? 15.809 -5.177 -13.234 1.00 81.88 173 GLU A C 1
ATOM 1308 O O . GLU A 1 173 ? 16.825 -4.937 -13.890 1.00 81.88 173 GLU A O 1
ATOM 1313 N N . GLY A 1 174 ? 14.833 -5.959 -13.707 1.00 84.44 174 GLY A N 1
ATOM 1314 C CA . GLY A 1 174 ? 14.872 -6.539 -15.051 1.00 84.44 174 GLY A CA 1
ATOM 1315 C C . GLY A 1 174 ? 14.902 -5.478 -16.156 1.00 84.44 174 GLY A C 1
ATOM 1316 O O . GLY A 1 174 ? 15.693 -5.583 -17.092 1.00 84.44 174 GLY A O 1
ATOM 1317 N N . LEU A 1 175 ? 14.083 -4.426 -16.037 1.00 83.88 175 LEU A N 1
ATOM 1318 C CA . LEU A 1 175 ? 14.084 -3.301 -16.980 1.00 83.88 175 LEU A CA 1
ATOM 1319 C C . LEU A 1 175 ? 15.425 -2.567 -16.998 1.00 83.88 175 LEU A C 1
ATOM 1321 O O . LEU A 1 175 ? 15.918 -2.246 -18.076 1.00 83.88 175 LEU A O 1
ATOM 1325 N N . ASN A 1 176 ? 16.030 -2.347 -15.832 1.00 77.94 176 ASN A N 1
ATOM 1326 C CA . ASN A 1 176 ? 17.362 -1.765 -15.722 1.00 77.94 176 ASN A CA 1
ATOM 1327 C C . ASN A 1 176 ? 18.399 -2.614 -16.482 1.00 77.94 176 ASN A C 1
ATOM 1329 O O . ASN A 1 176 ? 19.150 -2.094 -17.306 1.00 77.94 176 ASN A O 1
ATOM 1333 N N . HIS A 1 177 ? 18.379 -3.937 -16.296 1.00 81.94 177 HIS A N 1
ATOM 1334 C CA . HIS A 1 177 ? 19.290 -4.832 -17.011 1.00 81.94 177 HIS A CA 1
ATOM 1335 C C . HIS A 1 177 ? 19.145 -4.728 -18.538 1.00 81.94 177 HIS A C 1
ATOM 1337 O O . HIS A 1 177 ? 20.139 -4.550 -19.246 1.00 81.94 177 HIS A O 1
ATOM 1343 N N . VAL A 1 178 ? 17.905 -4.763 -19.039 1.00 85.62 178 VAL A N 1
ATOM 1344 C CA . VAL A 1 178 ? 17.602 -4.606 -20.473 1.00 85.62 178 VAL A CA 1
ATOM 1345 C C . VAL A 1 178 ? 18.030 -3.230 -20.984 1.00 85.62 178 VAL A C 1
ATOM 1347 O O . VAL A 1 178 ? 18.533 -3.110 -22.101 1.00 85.62 178 VAL A O 1
ATOM 1350 N N . MET A 1 179 ? 17.865 -2.184 -20.177 1.00 79.31 179 MET A N 1
ATOM 1351 C CA . MET A 1 179 ? 18.269 -0.828 -20.535 1.00 79.31 179 MET A CA 1
ATOM 1352 C C . MET A 1 179 ? 19.795 -0.711 -20.656 1.00 79.31 179 MET A C 1
ATOM 1354 O O . MET A 1 179 ? 20.288 -0.138 -21.628 1.00 79.31 179 MET A O 1
ATOM 1358 N N . ALA A 1 180 ? 20.546 -1.324 -19.739 1.00 78.62 180 ALA A N 1
ATOM 1359 C CA . ALA A 1 180 ? 22.005 -1.374 -19.801 1.00 78.62 180 ALA A CA 1
ATOM 1360 C C . ALA A 1 180 ? 22.525 -2.205 -20.989 1.00 78.62 180 ALA A C 1
ATOM 1362 O O . ALA A 1 180 ? 23.547 -1.876 -21.597 1.00 78.62 180 ALA A O 1
ATOM 1363 N N . GLU A 1 181 ? 21.839 -3.290 -21.350 1.00 82.88 181 GLU A N 1
ATOM 1364 C CA . GLU A 1 181 ? 22.133 -4.051 -22.569 1.00 82.88 181 GLU A CA 1
ATOM 1365 C C . GLU A 1 181 ? 21.832 -3.237 -23.834 1.00 82.88 181 GLU A C 1
ATOM 1367 O O . GLU A 1 181 ? 22.682 -3.140 -24.718 1.00 82.88 181 GLU A O 1
ATOM 1372 N N . SER A 1 182 ? 20.681 -2.565 -23.878 1.00 82.62 182 SER A N 1
ATOM 1373 C CA . SER A 1 182 ? 20.278 -1.708 -25.001 1.00 82.62 182 SER A CA 1
ATOM 1374 C C . SER A 1 182 ? 21.262 -0.558 -25.218 1.00 82.62 182 SER A C 1
ATOM 1376 O O . SER A 1 182 ? 21.641 -0.279 -26.352 1.00 82.62 182 SER A O 1
ATOM 1378 N N . ALA A 1 183 ? 21.740 0.073 -24.142 1.00 79.56 183 ALA A N 1
ATOM 1379 C CA . ALA A 1 183 ? 22.760 1.117 -24.214 1.00 79.56 183 ALA A CA 1
ATOM 1380 C C . ALA A 1 183 ? 24.074 0.606 -24.834 1.00 79.56 183 ALA A C 1
ATOM 1382 O O . ALA A 1 183 ? 24.663 1.284 -25.676 1.00 79.56 183 ALA A O 1
ATOM 1383 N N . ARG A 1 184 ? 24.506 -0.614 -24.481 1.00 81.25 184 ARG A N 1
ATOM 1384 C CA . ARG A 1 184 ? 25.678 -1.259 -25.102 1.00 81.25 184 ARG A CA 1
ATOM 1385 C C . ARG A 1 184 ? 25.444 -1.593 -26.577 1.00 81.25 184 ARG A C 1
ATOM 1387 O O . ARG A 1 184 ? 26.345 -1.394 -27.385 1.00 81.25 184 ARG A O 1
ATOM 1394 N N . GLY A 1 185 ? 24.244 -2.050 -26.939 1.00 83.56 185 GLY A N 1
ATOM 1395 C CA . GLY A 1 185 ? 23.869 -2.291 -28.337 1.00 83.56 185 GLY A CA 1
ATOM 1396 C C . GLY A 1 185 ? 23.885 -1.013 -29.181 1.00 83.56 185 GLY A C 1
ATOM 1397 O O . GLY A 1 185 ? 24.382 -1.017 -30.305 1.00 83.56 185 GLY A O 1
ATOM 1398 N N . ILE A 1 186 ? 23.418 0.104 -28.615 1.00 82.44 186 ILE A N 1
ATOM 1399 C CA . ILE A 1 186 ? 23.476 1.420 -29.263 1.00 82.44 186 ILE A CA 1
ATOM 1400 C C . ILE A 1 186 ? 24.928 1.839 -29.544 1.00 82.44 186 ILE A C 1
ATOM 1402 O O . ILE A 1 186 ? 25.206 2.331 -30.637 1.00 82.44 186 ILE A O 1
ATOM 1406 N N . ASP A 1 187 ? 25.849 1.637 -28.595 1.00 79.12 187 ASP A N 1
ATOM 1407 C CA . ASP A 1 187 ? 27.275 1.953 -28.781 1.00 79.12 187 ASP A CA 1
ATOM 1408 C C . ASP A 1 187 ? 27.899 1.117 -29.912 1.00 79.12 187 ASP A C 1
ATOM 1410 O O . ASP A 1 187 ? 28.564 1.661 -30.795 1.00 79.12 187 ASP A O 1
ATOM 1414 N N . ALA A 1 188 ? 27.602 -0.186 -29.952 1.00 84.00 188 ALA A N 1
ATOM 1415 C CA . ALA A 1 188 ? 28.075 -1.077 -31.009 1.00 84.00 188 ALA A CA 1
ATOM 1416 C C . ALA A 1 188 ? 27.580 -0.631 -32.397 1.00 84.00 188 ALA A C 1
ATOM 1418 O O . ALA A 1 188 ? 28.389 -0.438 -33.307 1.00 84.00 188 ALA A O 1
ATOM 1419 N N . HIS A 1 189 ? 26.279 -0.367 -32.548 1.00 85.56 189 HIS A N 1
ATOM 1420 C CA . HIS A 1 189 ? 25.727 0.102 -33.823 1.00 85.56 189 HIS A CA 1
ATOM 1421 C C . HIS A 1 189 ? 26.280 1.467 -34.234 1.00 85.56 189 HIS A C 1
ATOM 1423 O O . HIS A 1 189 ? 26.520 1.702 -35.415 1.00 85.56 189 HIS A O 1
ATOM 1429 N N . ALA A 1 190 ? 26.540 2.366 -33.282 1.00 81.75 190 ALA A N 1
ATOM 1430 C CA . ALA A 1 190 ? 27.157 3.651 -33.592 1.00 81.75 190 ALA A CA 1
ATOM 1431 C C . ALA A 1 190 ? 28.568 3.483 -34.189 1.00 81.75 190 ALA A C 1
ATOM 1433 O O . ALA A 1 190 ? 28.933 4.220 -35.108 1.00 81.75 190 ALA A O 1
ATOM 1434 N N . THR A 1 191 ? 29.351 2.507 -33.711 1.00 83.88 191 THR A N 1
ATOM 1435 C CA . THR A 1 191 ? 30.671 2.197 -34.292 1.00 83.88 191 THR A CA 1
ATOM 1436 C C . THR A 1 191 ? 30.585 1.540 -35.669 1.00 83.88 191 THR A C 1
ATOM 1438 O O . THR A 1 191 ? 31.387 1.863 -36.543 1.00 83.88 191 THR A O 1
ATOM 1441 N N . GLU A 1 192 ? 29.593 0.676 -35.886 1.00 88.12 192 GLU A N 1
ATOM 1442 C CA . GLU A 1 192 ? 29.338 0.012 -37.169 1.00 88.12 192 GLU A CA 1
ATOM 1443 C C . GLU A 1 192 ? 28.933 1.033 -38.240 1.00 88.12 192 GLU A C 1
ATOM 1445 O O . GLU A 1 192 ? 29.587 1.135 -39.276 1.00 88.12 192 GLU A O 1
ATOM 1450 N N . VAL A 1 193 ? 27.961 1.898 -37.933 1.00 86.81 193 VAL A N 1
ATOM 1451 C CA . VAL A 1 193 ? 27.540 2.995 -38.819 1.00 86.81 193 VAL A CA 1
ATOM 1452 C C . VAL A 1 193 ? 28.708 3.935 -39.136 1.00 86.81 193 VAL A C 1
ATOM 1454 O O . VAL A 1 193 ? 28.848 4.394 -40.269 1.00 86.81 193 VAL A O 1
ATOM 1457 N N . ALA A 1 194 ? 29.577 4.232 -38.164 1.00 83.06 194 ALA A N 1
ATOM 1458 C CA . ALA A 1 194 ? 30.755 5.061 -38.416 1.00 83.06 194 ALA A CA 1
ATOM 1459 C C . ALA A 1 194 ? 31.727 4.407 -39.416 1.00 83.06 194 ALA A C 1
ATOM 1461 O O . ALA A 1 194 ? 32.280 5.109 -40.268 1.00 83.06 194 ALA A O 1
ATOM 1462 N N . ALA A 1 195 ? 31.916 3.087 -39.334 1.00 86.19 195 ALA A N 1
ATOM 1463 C CA . ALA A 1 195 ? 32.754 2.337 -40.263 1.00 86.19 195 ALA A CA 1
ATOM 1464 C C . ALA A 1 195 ? 32.142 2.289 -41.673 1.00 86.19 195 ALA A C 1
ATOM 1466 O O . ALA A 1 195 ? 32.833 2.617 -42.640 1.00 86.19 195 ALA A O 1
ATOM 1467 N N . GLU A 1 196 ? 30.848 1.978 -41.785 1.00 87.75 196 GLU A N 1
ATOM 1468 C CA . GLU A 1 196 ? 30.130 1.941 -43.067 1.00 87.75 196 GLU A CA 1
ATOM 1469 C C . GLU A 1 196 ? 30.159 3.295 -43.780 1.00 87.75 196 GLU A C 1
ATOM 1471 O O . GLU A 1 196 ? 30.390 3.369 -44.989 1.00 87.75 196 GLU A O 1
ATOM 1476 N N . VAL A 1 197 ? 29.979 4.397 -43.044 1.00 87.75 197 VAL A N 1
ATOM 1477 C CA . VAL A 1 197 ? 30.053 5.725 -43.661 1.00 87.75 197 VAL A CA 1
ATOM 1478 C C . VAL A 1 197 ? 31.472 6.038 -44.136 1.00 87.75 197 VAL A C 1
ATOM 1480 O O . VAL A 1 197 ? 31.633 6.626 -45.205 1.00 87.75 197 VAL A O 1
ATOM 1483 N N . ASN A 1 198 ? 32.509 5.635 -43.397 1.00 85.75 198 ASN A N 1
ATOM 1484 C CA . ASN A 1 198 ? 33.890 5.824 -43.844 1.00 85.75 198 ASN A CA 1
ATOM 1485 C C . ASN A 1 198 ? 34.187 5.043 -45.138 1.00 85.75 198 ASN A C 1
ATOM 1487 O O . ASN A 1 198 ? 34.831 5.565 -46.055 1.00 85.75 198 ASN A O 1
ATOM 1491 N N . GLU A 1 199 ? 33.672 3.817 -45.245 1.00 89.31 199 GLU A N 1
ATOM 1492 C CA . GLU A 1 199 ? 33.760 3.013 -46.465 1.00 89.31 199 GLU A CA 1
ATOM 1493 C C . GLU A 1 199 ? 33.013 3.679 -47.631 1.00 89.31 199 GLU A C 1
ATOM 1495 O O . GLU A 1 199 ? 33.583 3.848 -48.711 1.00 89.31 199 GLU A O 1
ATOM 1500 N N . ALA A 1 200 ? 31.786 4.156 -47.401 1.00 87.19 200 ALA A N 1
ATOM 1501 C CA . ALA A 1 200 ? 30.993 4.853 -48.412 1.00 87.19 200 ALA A CA 1
ATOM 1502 C C . ALA A 1 200 ? 31.678 6.135 -48.919 1.00 87.19 200 ALA A C 1
ATOM 1504 O O . ALA A 1 200 ? 31.701 6.390 -50.124 1.00 87.19 200 ALA A O 1
ATOM 1505 N N . VAL A 1 201 ? 32.283 6.926 -48.025 1.00 89.50 201 VAL A N 1
ATOM 1506 C CA . VAL A 1 201 ? 33.058 8.122 -48.401 1.00 89.50 201 VAL A CA 1
ATOM 1507 C C . VAL A 1 201 ? 34.255 7.742 -49.273 1.00 89.50 201 VAL A C 1
ATOM 1509 O O . VAL A 1 201 ? 34.490 8.379 -50.300 1.00 89.50 201 VAL A O 1
ATOM 1512 N N . THR A 1 202 ? 34.975 6.679 -48.913 1.00 86.38 202 THR A N 1
ATOM 1513 C CA . THR A 1 202 ? 36.125 6.190 -49.691 1.00 86.38 202 THR A CA 1
ATOM 1514 C C . THR A 1 202 ? 35.695 5.703 -51.079 1.00 86.38 202 THR A C 1
ATOM 1516 O O . THR A 1 202 ? 36.336 6.021 -52.083 1.00 86.38 202 THR A O 1
ATOM 1519 N N . ALA A 1 203 ? 34.575 4.982 -51.162 1.00 89.75 203 ALA A N 1
ATOM 1520 C CA . ALA A 1 203 ? 34.011 4.521 -52.427 1.00 89.75 203 ALA A CA 1
ATOM 1521 C C . ALA A 1 203 ? 33.583 5.692 -53.329 1.00 89.75 203 ALA A C 1
ATOM 1523 O O . ALA A 1 203 ? 33.877 5.679 -54.526 1.00 89.75 203 ALA A O 1
ATOM 1524 N N . LEU A 1 204 ? 32.960 6.733 -52.762 1.00 88.19 204 LEU A N 1
ATOM 1525 C CA . LEU A 1 204 ? 32.599 7.953 -53.493 1.00 88.19 204 LEU A CA 1
ATOM 1526 C C . LEU A 1 204 ? 33.834 8.683 -54.039 1.00 88.19 204 LEU A C 1
ATOM 1528 O O . LEU A 1 204 ? 33.824 9.118 -55.190 1.00 88.19 204 LEU A O 1
ATOM 1532 N N . GLN A 1 205 ? 34.915 8.776 -53.258 1.00 85.56 205 GLN A N 1
ATOM 1533 C CA . GLN A 1 205 ? 36.180 9.362 -53.722 1.00 85.56 205 GLN A CA 1
ATOM 1534 C C . GLN A 1 205 ? 36.793 8.561 -54.878 1.00 85.56 205 GLN A C 1
ATOM 1536 O O . GLN A 1 205 ? 37.253 9.140 -55.863 1.00 85.56 205 GLN A O 1
ATOM 1541 N N . PHE A 1 206 ? 36.778 7.228 -54.791 1.00 87.38 206 PHE A N 1
ATOM 1542 C CA . PHE A 1 206 ? 37.257 6.364 -55.870 1.00 87.38 206 PHE A CA 1
ATOM 1543 C C . PHE A 1 206 ? 36.406 6.498 -57.140 1.00 87.38 206 PHE A C 1
ATOM 1545 O O . PHE A 1 206 ? 36.944 6.526 -58.252 1.00 87.38 206 PHE A O 1
ATOM 1552 N N . GLN A 1 207 ? 35.084 6.600 -56.985 1.00 92.19 207 GLN A N 1
ATOM 1553 C CA . GLN A 1 207 ? 34.161 6.827 -58.092 1.00 92.19 207 GLN A CA 1
ATOM 1554 C C . GLN A 1 207 ? 34.441 8.168 -58.783 1.00 92.19 207 GLN A C 1
ATOM 1556 O O . GLN A 1 207 ? 34.518 8.199 -60.012 1.00 92.19 207 GLN A O 1
ATOM 1561 N N . ASP A 1 208 ? 34.619 9.250 -58.021 1.00 88.44 208 ASP A N 1
ATOM 1562 C CA . ASP A 1 208 ? 34.931 10.574 -58.573 1.00 88.44 208 ASP A CA 1
ATOM 1563 C C . ASP A 1 208 ? 36.258 10.555 -59.347 1.00 88.44 208 ASP A C 1
ATOM 1565 O O . ASP A 1 208 ? 36.304 10.945 -60.516 1.00 88.44 208 ASP A O 1
ATOM 1569 N N . LEU A 1 209 ? 37.311 9.971 -58.762 1.00 84.56 209 LEU A N 1
ATOM 1570 C CA . LEU A 1 209 ? 38.606 9.805 -59.428 1.00 84.56 209 LEU A CA 1
ATOM 1571 C C . LEU A 1 209 ? 38.490 8.991 -60.726 1.00 84.56 209 LEU A C 1
ATOM 1573 O O . LEU A 1 209 ? 39.063 9.360 -61.754 1.00 84.56 209 LEU A O 1
ATOM 1577 N N . SER A 1 210 ? 37.733 7.893 -60.697 1.00 87.00 210 SER A N 1
ATOM 1578 C CA . SER A 1 210 ? 37.499 7.058 -61.879 1.00 87.00 210 SER A CA 1
ATOM 1579 C C . SER A 1 210 ? 36.748 7.827 -62.966 1.00 87.00 210 SER A C 1
ATOM 1581 O O . SER A 1 210 ? 37.122 7.760 -64.136 1.00 87.00 210 SER A O 1
ATOM 1583 N N . SER A 1 211 ? 35.729 8.605 -62.589 1.00 90.62 211 SER A N 1
ATOM 1584 C CA . SER A 1 211 ? 34.969 9.451 -63.513 1.00 90.62 211 SER A CA 1
ATOM 1585 C C . SER A 1 211 ? 35.855 10.517 -64.164 1.00 90.62 211 SER A C 1
ATOM 1587 O O . SER A 1 211 ? 35.780 10.721 -65.376 1.00 90.62 211 SER A O 1
ATOM 1589 N N . GLN A 1 212 ? 36.739 11.158 -63.392 1.00 85.69 212 GLN A N 1
ATOM 1590 C CA . GLN A 1 212 ? 37.703 12.133 -63.911 1.00 85.69 212 GLN A CA 1
ATOM 1591 C C . GLN A 1 212 ? 38.690 11.488 -64.892 1.00 85.69 212 GLN A C 1
ATOM 1593 O O . GLN A 1 212 ? 38.879 11.994 -65.999 1.00 85.69 212 GLN A O 1
ATOM 1598 N N . LEU A 1 213 ? 39.284 10.344 -64.532 1.00 84.25 213 LEU A N 1
ATOM 1599 C CA . LEU A 1 213 ? 40.211 9.614 -65.404 1.00 84.25 213 LEU A CA 1
ATOM 1600 C C . LEU A 1 213 ? 39.549 9.179 -66.717 1.00 84.25 213 LEU A C 1
ATOM 1602 O O . LEU A 1 213 ? 40.162 9.320 -67.776 1.00 84.25 213 LEU A O 1
ATOM 1606 N N . ILE A 1 214 ? 38.304 8.697 -66.665 1.00 88.25 214 ILE A N 1
ATOM 1607 C CA . ILE A 1 214 ? 37.533 8.337 -67.863 1.00 88.25 214 ILE A CA 1
ATOM 1608 C C . ILE A 1 214 ? 37.265 9.574 -68.722 1.00 88.25 214 ILE A C 1
ATOM 1610 O O . ILE A 1 214 ? 37.518 9.528 -69.925 1.00 88.25 214 ILE A O 1
ATOM 1614 N N . GLY A 1 215 ? 36.823 10.685 -68.125 1.00 87.19 215 GLY A N 1
ATOM 1615 C CA . GLY A 1 215 ? 36.610 11.938 -68.853 1.00 87.19 215 GLY A CA 1
ATOM 1616 C C . GLY A 1 215 ? 37.887 12.433 -69.541 1.00 87.19 215 GLY A C 1
ATOM 1617 O O . GLY A 1 215 ? 37.863 12.821 -70.708 1.00 87.19 215 GLY A O 1
ATOM 1618 N N . HIS A 1 216 ? 39.036 12.339 -68.870 1.00 83.38 216 HIS A N 1
ATOM 1619 C CA . HIS A 1 216 ? 40.329 12.677 -69.469 1.00 83.38 216 HIS A CA 1
ATOM 1620 C C . HIS A 1 216 ? 40.740 11.718 -70.590 1.00 83.38 216 HIS A C 1
ATOM 1622 O O . HIS A 1 216 ? 41.255 12.165 -71.617 1.00 83.38 216 HIS A O 1
ATOM 1628 N N . ALA A 1 217 ? 40.521 10.413 -70.415 1.00 85.00 217 ALA A N 1
ATOM 1629 C CA . ALA A 1 217 ? 40.795 9.423 -71.449 1.00 85.00 217 ALA A CA 1
ATOM 1630 C C . ALA A 1 217 ? 39.932 9.666 -72.695 1.00 85.00 217 ALA A C 1
ATOM 1632 O O . ALA A 1 217 ? 40.455 9.593 -73.804 1.00 85.00 217 ALA A O 1
ATOM 1633 N N . GLN A 1 218 ? 38.656 10.024 -72.521 1.00 89.06 218 GLN A N 1
ATOM 1634 C CA . GLN A 1 218 ? 37.757 10.393 -73.617 1.00 89.06 218 GLN A CA 1
ATOM 1635 C C . GLN A 1 218 ? 38.280 11.608 -74.388 1.00 89.06 218 GLN A C 1
ATOM 1637 O O . GLN A 1 218 ? 38.495 11.500 -75.590 1.00 89.06 218 GLN A O 1
ATOM 1642 N N . VAL A 1 219 ? 38.613 12.708 -73.701 1.00 86.69 219 VAL A N 1
ATOM 1643 C CA . VAL A 1 219 ? 39.171 13.912 -74.351 1.00 86.69 219 VAL A CA 1
ATOM 1644 C C . VAL A 1 219 ? 40.451 13.594 -75.134 1.00 86.69 219 VAL A C 1
ATOM 1646 O O . VAL A 1 219 ? 40.653 14.101 -76.237 1.00 86.69 219 VAL A O 1
ATOM 1649 N N . ARG A 1 220 ? 41.324 12.732 -74.594 1.00 83.81 220 ARG A N 1
ATOM 1650 C CA . ARG A 1 220 ? 42.545 12.304 -75.297 1.00 83.81 220 ARG A CA 1
ATOM 1651 C C . ARG A 1 220 ? 42.239 11.443 -76.518 1.00 83.81 220 ARG A C 1
ATOM 1653 O O . ARG A 1 220 ? 42.871 11.633 -77.553 1.00 83.81 220 ARG A O 1
ATOM 1660 N N . LEU A 1 221 ? 41.306 10.500 -76.407 1.00 87.50 221 LEU A N 1
ATOM 1661 C CA . LEU A 1 221 ? 40.895 9.655 -77.529 1.00 87.50 221 LEU A CA 1
ATOM 1662 C C . LEU A 1 221 ? 40.252 10.480 -78.646 1.00 87.50 221 LEU A C 1
ATOM 1664 O O . LEU A 1 221 ? 40.553 10.232 -79.814 1.00 87.50 221 LEU A O 1
ATOM 1668 N N . ASP A 1 222 ? 39.446 11.483 -78.302 1.00 88.50 222 ASP A N 1
ATOM 1669 C CA . ASP A 1 222 ? 38.850 12.408 -79.268 1.00 88.50 222 ASP A CA 1
ATOM 1670 C C . ASP A 1 222 ? 39.938 13.208 -79.997 1.00 88.50 222 ASP A C 1
ATOM 1672 O O . ASP A 1 222 ? 39.963 13.225 -81.228 1.00 88.50 222 ASP A O 1
ATOM 1676 N N . ALA A 1 223 ? 40.909 13.766 -79.264 1.00 86.38 223 ALA A N 1
ATOM 1677 C CA . ALA A 1 223 ? 42.033 14.498 -79.854 1.00 86.38 223 ALA A CA 1
ATOM 1678 C C . ALA A 1 223 ? 42.911 13.615 -80.762 1.00 86.38 223 ALA A C 1
ATOM 1680 O O . ALA A 1 223 ? 43.314 14.044 -81.843 1.00 86.38 223 ALA A O 1
ATOM 1681 N N . ILE A 1 224 ? 43.187 12.367 -80.357 1.00 87.44 224 ILE A N 1
ATOM 1682 C CA . ILE A 1 224 ? 43.910 11.391 -81.189 1.00 87.44 224 ILE A CA 1
ATOM 1683 C C . ILE A 1 224 ? 43.118 11.083 -82.459 1.00 87.44 224 ILE A C 1
ATOM 1685 O O . ILE A 1 224 ? 43.691 11.060 -83.549 1.00 87.44 224 ILE A O 1
ATOM 1689 N N . THR A 1 225 ? 41.811 10.858 -82.332 1.00 90.31 225 THR A N 1
ATOM 1690 C CA . THR A 1 225 ? 40.935 10.552 -83.467 1.00 90.31 225 THR A CA 1
ATOM 1691 C C . THR A 1 225 ? 40.898 11.714 -84.460 1.00 90.31 225 THR A C 1
ATOM 1693 O O . THR A 1 225 ? 41.076 11.493 -85.660 1.00 90.31 225 THR A O 1
ATOM 1696 N N . GLU A 1 226 ? 40.742 12.949 -83.974 1.00 87.88 226 GLU A N 1
ATOM 1697 C CA . GLU A 1 226 ? 40.763 14.163 -84.795 1.00 87.88 226 GLU A CA 1
ATOM 1698 C C . GLU A 1 226 ? 42.121 14.360 -85.482 1.00 87.88 226 GLU A C 1
ATOM 1700 O O . GLU A 1 226 ? 42.170 14.572 -86.694 1.00 87.88 226 GLU A O 1
ATOM 1705 N N . GLY A 1 227 ? 43.230 14.207 -84.754 1.00 87.44 227 GLY A N 1
ATOM 1706 C CA . GLY A 1 227 ? 44.566 14.356 -85.330 1.00 87.44 227 GLY A CA 1
ATOM 1707 C C . GLY A 1 227 ? 44.889 13.288 -86.379 1.00 87.44 227 GLY A C 1
ATOM 1708 O O . GLY A 1 227 ? 45.414 13.614 -87.443 1.00 87.44 227 GLY A O 1
ATOM 1709 N N . VAL A 1 228 ? 44.522 12.020 -86.149 1.00 88.38 228 VAL A N 1
ATOM 1710 C CA . VAL A 1 228 ? 44.672 10.947 -87.155 1.00 88.38 228 VAL A CA 1
ATOM 1711 C C . VAL A 1 228 ? 43.828 11.245 -88.395 1.00 88.38 228 VAL A C 1
ATOM 1713 O O . VAL A 1 228 ? 44.303 11.067 -89.520 1.00 88.38 228 VAL A O 1
ATOM 1716 N N . HIS A 1 229 ? 42.600 11.739 -88.212 1.00 89.94 229 HIS A N 1
ATOM 1717 C CA . HIS A 1 229 ? 41.753 12.160 -89.325 1.00 89.94 229 HIS A CA 1
ATOM 1718 C C . HIS A 1 229 ? 42.364 13.343 -90.099 1.00 89.94 229 HIS A C 1
ATOM 1720 O O . HIS A 1 229 ? 42.390 13.320 -91.330 1.00 89.94 229 HIS A O 1
ATOM 1726 N N . GLY A 1 230 ? 42.937 14.329 -89.401 1.00 86.75 230 GLY A N 1
ATOM 1727 C CA . GLY A 1 230 ? 43.652 15.461 -89.999 1.00 86.75 230 GLY A CA 1
ATOM 1728 C C . GLY A 1 230 ? 44.891 15.040 -90.799 1.00 86.75 230 GLY A C 1
ATOM 1729 O O . GLY A 1 230 ? 45.123 15.541 -91.904 1.00 86.75 230 GLY A O 1
ATOM 1730 N N . VAL A 1 231 ? 45.656 14.063 -90.299 1.00 88.00 231 VAL A N 1
ATOM 1731 C CA . VAL A 1 231 ? 46.770 13.454 -91.047 1.00 88.00 231 VAL A CA 1
ATOM 1732 C C . VAL A 1 231 ? 46.256 12.772 -92.314 1.00 88.00 231 VAL A C 1
ATOM 1734 O O . VAL A 1 231 ? 46.809 12.997 -93.388 1.00 88.00 231 VAL A O 1
ATOM 1737 N N . ALA A 1 232 ? 45.187 11.976 -92.223 1.00 88.19 232 ALA A N 1
ATOM 1738 C CA . ALA A 1 232 ? 44.611 11.299 -93.385 1.00 88.19 232 ALA A CA 1
ATOM 1739 C C . ALA A 1 232 ? 44.122 12.297 -94.453 1.00 88.19 232 ALA A C 1
ATOM 1741 O O . ALA A 1 232 ? 44.394 12.109 -95.640 1.00 88.19 232 ALA A O 1
ATOM 1742 N N . LEU A 1 233 ? 43.469 13.387 -94.035 1.00 86.94 233 LEU A N 1
ATOM 1743 C CA . LEU A 1 233 ? 43.027 14.470 -94.920 1.00 86.94 233 LEU A CA 1
ATOM 1744 C C . LEU A 1 233 ? 44.191 15.188 -95.608 1.00 86.94 233 LEU A C 1
ATOM 1746 O O . LEU A 1 233 ? 44.066 15.549 -96.774 1.00 86.94 233 LEU A O 1
ATOM 1750 N N . SER A 1 234 ? 45.332 15.340 -94.931 1.00 85.94 234 SER A N 1
ATOM 1751 C CA . SER A 1 234 ? 46.519 15.995 -95.503 1.00 85.94 234 SER A CA 1
ATOM 1752 C C . SER A 1 234 ? 47.036 15.289 -96.766 1.00 85.94 234 SER A C 1
ATOM 1754 O O . SER A 1 234 ? 47.621 15.937 -97.628 1.00 85.94 234 SER A O 1
ATOM 1756 N N . PHE A 1 235 ? 46.788 13.981 -96.912 1.00 84.62 235 PHE A N 1
ATOM 1757 C CA . PHE A 1 235 ? 47.158 13.197 -98.099 1.00 84.62 235 PHE A CA 1
ATOM 1758 C C . PHE A 1 235 ? 45.991 12.946 -99.070 1.00 84.62 235 PHE A C 1
ATOM 1760 O O . PHE A 1 235 ? 46.214 12.514 -100.204 1.00 84.62 235 PHE A O 1
ATOM 1767 N N . ALA A 1 236 ? 44.746 13.202 -98.662 1.00 83.81 236 ALA A N 1
ATOM 1768 C CA . ALA A 1 236 ? 43.565 12.939 -99.475 1.00 83.81 236 ALA A CA 1
ATOM 1769 C C . ALA A 1 236 ? 43.406 14.001 -100.579 1.00 83.81 236 ALA A C 1
ATOM 1771 O O . ALA A 1 236 ? 42.911 15.098 -100.344 1.00 83.81 236 ALA A O 1
ATOM 1772 N N . GLY A 1 237 ? 43.812 13.665 -101.809 1.00 71.44 237 GLY A N 1
ATOM 1773 C CA . GLY A 1 237 ? 43.682 14.550 -102.977 1.00 71.44 237 GLY A CA 1
ATOM 1774 C C . GLY A 1 237 ? 44.826 15.554 -103.161 1.00 71.44 237 GLY A C 1
ATOM 1775 O O . GLY A 1 237 ? 44.690 16.488 -103.950 1.00 71.44 237 GLY A O 1
ATOM 1776 N N . ALA A 1 238 ? 45.952 15.372 -102.465 1.00 79.19 238 ALA A N 1
ATOM 1777 C CA . ALA A 1 238 ? 47.106 16.256 -102.577 1.00 79.19 238 ALA A CA 1
ATOM 1778 C C . ALA A 1 238 ? 47.798 16.143 -103.948 1.00 79.19 238 ALA A C 1
ATOM 1780 O O . ALA A 1 238 ? 48.218 15.063 -104.363 1.00 79.19 238 ALA A O 1
ATOM 1781 N N . SER A 1 239 ? 47.953 17.277 -104.636 1.00 76.75 239 SER A N 1
ATOM 1782 C CA . SER A 1 239 ? 48.736 17.394 -105.875 1.00 76.75 239 SER A CA 1
ATOM 1783 C C . SER A 1 239 ? 50.221 17.683 -105.625 1.00 76.75 239 SER A C 1
ATOM 1785 O O . SER A 1 239 ? 51.042 17.440 -106.505 1.00 76.75 239 SER A O 1
ATOM 1787 N N . ASP A 1 240 ? 50.554 18.206 -104.440 1.00 86.94 240 ASP A N 1
ATOM 1788 C CA . ASP A 1 240 ? 51.912 18.493 -103.973 1.00 86.94 240 ASP A CA 1
ATOM 1789 C C . ASP A 1 240 ? 52.193 17.669 -102.711 1.00 86.94 240 ASP A C 1
ATOM 1791 O O . ASP A 1 240 ? 51.599 17.880 -101.649 1.00 86.94 240 ASP A O 1
ATOM 1795 N N . LEU A 1 241 ? 53.086 16.693 -102.858 1.00 83.19 241 LEU A N 1
ATOM 1796 C CA . LEU A 1 241 ? 53.429 15.755 -101.800 1.00 83.19 241 LEU A CA 1
ATOM 1797 C C . LEU A 1 241 ? 54.226 16.422 -100.670 1.00 83.19 241 LEU A C 1
ATOM 1799 O O . LEU A 1 241 ? 54.075 16.018 -99.517 1.00 83.19 241 LEU A O 1
ATOM 1803 N N . ASP A 1 242 ? 55.036 17.440 -100.971 1.00 86.38 242 ASP A N 1
ATOM 1804 C CA . ASP A 1 242 ? 55.855 18.120 -99.964 1.00 86.38 242 ASP A CA 1
ATOM 1805 C C . ASP A 1 242 ? 54.979 18.990 -99.055 1.00 86.38 242 ASP A C 1
ATOM 1807 O O . ASP A 1 242 ? 55.146 18.982 -97.831 1.00 86.38 242 ASP A O 1
ATOM 1811 N N . ALA A 1 243 ? 53.978 19.661 -99.632 1.00 84.12 243 ALA A N 1
ATOM 1812 C CA . ALA A 1 243 ? 52.976 20.409 -98.874 1.00 84.12 243 ALA A CA 1
ATOM 1813 C C . ALA A 1 243 ? 52.105 19.490 -97.992 1.00 84.12 243 ALA A C 1
ATOM 1815 O O . ALA A 1 243 ? 51.884 19.787 -96.815 1.00 84.12 243 ALA A O 1
ATOM 1816 N N . ALA A 1 244 ? 51.665 18.343 -98.522 1.00 86.38 244 ALA A N 1
ATOM 1817 C CA . ALA A 1 244 ? 50.913 17.334 -97.767 1.00 86.38 244 ALA A CA 1
ATOM 1818 C C . ALA A 1 244 ? 51.721 16.744 -96.602 1.00 86.38 244 ALA A C 1
ATOM 1820 O O . ALA A 1 244 ? 51.213 16.597 -95.488 1.00 86.38 244 ALA A O 1
ATOM 1821 N N . LEU A 1 245 ? 53.003 16.444 -96.838 1.00 87.25 245 LEU A N 1
ATOM 1822 C CA . LEU A 1 245 ? 53.907 15.932 -95.814 1.00 87.25 245 LEU A CA 1
ATOM 1823 C C . LEU A 1 245 ? 54.166 16.973 -94.717 1.00 87.25 245 LEU A C 1
ATOM 1825 O O . LEU A 1 245 ? 54.253 16.606 -93.544 1.00 87.25 245 LEU A O 1
ATOM 1829 N N . ALA A 1 246 ? 54.273 18.257 -95.071 1.00 87.19 246 ALA A N 1
ATOM 1830 C CA . ALA A 1 246 ? 54.408 19.342 -94.102 1.00 87.19 246 ALA A CA 1
ATOM 1831 C C . ALA A 1 246 ? 53.162 19.466 -93.204 1.00 87.19 246 ALA A C 1
ATOM 1833 O O . ALA A 1 246 ? 53.306 19.485 -91.981 1.00 87.19 246 ALA A O 1
ATOM 1834 N N . ALA A 1 247 ? 51.956 19.447 -93.784 1.00 85.31 247 ALA A N 1
ATOM 1835 C CA . ALA A 1 247 ? 50.695 19.501 -93.035 1.00 85.31 247 ALA A CA 1
ATOM 1836 C C . ALA A 1 247 ? 50.494 18.273 -92.125 1.00 85.31 247 ALA A C 1
ATOM 1838 O O . ALA A 1 247 ? 50.130 18.402 -90.956 1.00 85.31 247 ALA A O 1
ATOM 1839 N N . ALA A 1 248 ? 50.819 17.073 -92.614 1.00 86.50 248 ALA A N 1
ATOM 1840 C CA . ALA A 1 248 ? 50.774 15.859 -91.803 1.00 86.50 248 ALA A CA 1
ATOM 1841 C C . ALA A 1 248 ? 51.780 15.895 -90.640 1.00 86.50 248 ALA A C 1
ATOM 1843 O O . ALA A 1 248 ? 51.462 15.462 -89.533 1.00 86.50 248 ALA A O 1
ATOM 1844 N N . ARG A 1 249 ? 52.988 16.434 -90.859 1.00 86.19 249 ARG A N 1
ATOM 1845 C CA . ARG A 1 249 ? 53.984 16.629 -89.791 1.00 86.19 249 ARG A CA 1
ATOM 1846 C C . ARG A 1 249 ? 53.499 17.608 -88.730 1.00 86.19 249 ARG A C 1
ATOM 1848 O O . ARG A 1 249 ? 53.779 17.386 -87.556 1.00 86.19 249 ARG A O 1
ATOM 1855 N N . GLU A 1 250 ? 52.766 18.645 -89.122 1.00 85.25 250 GLU A N 1
ATOM 1856 C CA . GLU A 1 250 ? 52.152 19.589 -88.188 1.00 85.25 250 GLU A CA 1
ATOM 1857 C C . GLU A 1 250 ? 51.075 18.910 -87.327 1.00 85.25 250 GLU A C 1
ATOM 1859 O O . GLU A 1 250 ? 51.126 19.021 -86.105 1.00 85.25 250 GLU A O 1
ATOM 1864 N N . GLN A 1 251 ? 50.188 18.107 -87.928 1.00 85.69 251 GLN A N 1
ATOM 1865 C CA . GLN A 1 251 ? 49.173 17.327 -87.199 1.00 85.69 251 GLN A CA 1
ATOM 1866 C C . GLN A 1 251 ? 49.782 16.273 -86.254 1.00 85.69 251 GLN A C 1
ATOM 1868 O O . GLN A 1 251 ? 49.289 16.026 -85.156 1.00 85.69 251 GLN A O 1
ATOM 1873 N N . VAL A 1 252 ? 50.896 15.648 -86.642 1.00 83.75 252 VAL A N 1
ATOM 1874 C CA . VAL A 1 252 ? 51.627 14.733 -85.748 1.00 83.75 252 VAL A CA 1
ATOM 1875 C C . VAL A 1 252 ? 52.324 15.501 -84.621 1.00 83.75 252 VAL A C 1
ATOM 1877 O O . VAL A 1 252 ? 52.380 15.014 -83.493 1.00 83.75 252 VAL A O 1
ATOM 1880 N N . ALA A 1 253 ? 52.829 16.709 -84.884 1.00 83.88 253 ALA A N 1
ATOM 1881 C CA . ALA A 1 253 ? 53.445 17.551 -83.863 1.00 83.88 253 ALA A CA 1
ATOM 1882 C C . ALA A 1 253 ? 52.420 18.084 -82.846 1.00 83.88 253 ALA A C 1
ATOM 1884 O O . ALA A 1 253 ? 52.736 18.167 -81.658 1.00 83.88 253 ALA A O 1
ATOM 1885 N N . THR A 1 254 ? 51.194 18.411 -83.266 1.00 82.06 254 THR A N 1
ATOM 1886 C CA . THR A 1 254 ? 50.111 18.785 -82.341 1.00 82.06 254 THR A CA 1
ATOM 1887 C C . THR A 1 254 ? 49.704 17.603 -81.460 1.00 82.06 254 THR A C 1
ATOM 1889 O O . THR A 1 254 ? 49.607 17.770 -80.244 1.00 82.06 254 THR A O 1
ATOM 1892 N N . LEU A 1 255 ? 49.593 16.395 -82.026 1.00 79.75 255 LEU A N 1
ATOM 1893 C CA . LEU A 1 255 ? 49.354 15.163 -81.263 1.00 79.75 255 LEU A CA 1
ATOM 1894 C C . LEU A 1 255 ? 50.483 14.844 -80.271 1.00 79.75 255 LEU A C 1
ATOM 1896 O O . LEU A 1 255 ? 50.215 14.514 -79.119 1.00 79.75 255 LEU A O 1
ATOM 1900 N N . ALA A 1 256 ? 51.747 14.971 -80.680 1.00 77.00 256 ALA A N 1
ATOM 1901 C CA . ALA A 1 256 ? 52.901 14.698 -79.817 1.00 77.00 256 ALA A CA 1
ATOM 1902 C C . ALA A 1 256 ? 53.001 15.665 -78.622 1.00 77.00 256 ALA A C 1
ATOM 1904 O O . ALA A 1 256 ? 53.590 15.333 -77.595 1.00 77.00 256 ALA A O 1
ATOM 1905 N N . ASN A 1 257 ? 52.402 16.853 -78.731 1.00 75.62 257 ASN A N 1
ATOM 1906 C CA . ASN A 1 257 ? 52.358 17.833 -77.649 1.00 75.62 257 ASN A CA 1
ATOM 1907 C C . ASN A 1 257 ? 51.204 17.614 -76.652 1.00 75.62 257 ASN A C 1
ATOM 1909 O O . ASN A 1 257 ? 51.170 18.305 -75.632 1.00 75.62 257 ASN A O 1
ATOM 1913 N N . LEU A 1 258 ? 50.314 16.635 -76.877 1.00 70.81 258 LEU A N 1
ATOM 1914 C CA . LEU A 1 258 ? 49.271 16.248 -75.912 1.00 70.81 258 LEU A CA 1
ATOM 1915 C C . LEU A 1 258 ? 49.850 15.728 -74.580 1.00 70.81 258 LEU A C 1
ATOM 1917 O O . LEU A 1 258 ? 49.178 15.828 -73.557 1.00 70.81 258 LEU A O 1
ATOM 1921 N N . ASP A 1 259 ? 51.088 15.220 -74.573 1.00 59.81 259 ASP A N 1
ATOM 1922 C CA . ASP A 1 259 ? 51.784 14.749 -73.361 1.00 59.81 259 ASP A CA 1
ATOM 1923 C C . ASP A 1 259 ? 52.367 15.892 -72.503 1.00 59.81 259 ASP A C 1
ATOM 1925 O O . ASP A 1 259 ? 52.597 15.719 -71.305 1.00 59.81 259 ASP A O 1
ATOM 1929 N N . ASN A 1 260 ? 52.606 17.076 -73.086 1.00 55.47 260 ASN A N 1
ATOM 1930 C CA . ASN A 1 260 ? 53.317 18.180 -72.421 1.00 55.47 260 ASN A CA 1
ATOM 1931 C C . ASN A 1 260 ? 52.408 19.149 -71.649 1.00 55.47 260 ASN A C 1
ATOM 1933 O O . ASN A 1 260 ? 52.902 20.004 -70.904 1.00 55.47 260 ASN A O 1
ATOM 1937 N N . THR A 1 261 ? 51.087 19.025 -71.761 1.00 52.69 261 THR A N 1
ATOM 1938 C CA . THR A 1 261 ? 50.162 19.724 -70.867 1.00 52.69 261 THR A CA 1
ATOM 1939 C C . THR A 1 261 ? 50.178 19.025 -69.509 1.00 52.69 261 THR A C 1
ATOM 1941 O O . THR A 1 261 ? 49.456 18.067 -69.256 1.00 52.69 261 THR A O 1
ATOM 1944 N N . ARG A 1 262 ? 51.058 19.511 -68.620 1.00 48.22 262 ARG A N 1
ATOM 1945 C CA . ARG A 1 262 ? 51.111 19.175 -67.187 1.00 48.22 262 ARG A CA 1
ATOM 1946 C C . ARG A 1 262 ? 49.705 19.151 -66.574 1.00 48.22 262 ARG A C 1
ATOM 1948 O O . ARG A 1 262 ? 49.239 20.160 -66.061 1.00 48.22 262 ARG A O 1
ATOM 1955 N N . PHE A 1 263 ? 49.081 17.988 -66.526 1.00 50.16 263 PHE A N 1
ATOM 1956 C CA . PHE A 1 263 ? 47.935 17.734 -65.665 1.00 50.16 263 PHE A CA 1
ATOM 1957 C C . PHE A 1 263 ? 48.146 16.365 -65.036 1.00 50.16 263 PHE A C 1
ATOM 1959 O O . PHE A 1 263 ? 47.614 15.350 -65.468 1.00 50.16 263 PHE A O 1
ATOM 1966 N N . ASN A 1 264 ? 49.040 16.360 -64.046 1.00 46.34 264 ASN A N 1
ATOM 1967 C CA . ASN A 1 264 ? 49.251 15.244 -63.139 1.00 46.34 264 ASN A CA 1
ATOM 1968 C C . ASN A 1 264 ? 48.068 15.234 -62.156 1.00 46.34 264 ASN A C 1
ATOM 1970 O O . ASN A 1 264 ? 48.019 16.142 -61.322 1.00 46.34 264 ASN A O 1
ATOM 1974 N N . PRO A 1 265 ? 47.099 14.304 -62.248 1.00 47.69 265 PRO A N 1
ATOM 1975 C CA . PRO A 1 265 ? 45.832 14.489 -61.549 1.00 47.69 265 PRO A CA 1
ATOM 1976 C C . PRO A 1 265 ? 45.951 14.264 -60.043 1.00 47.69 265 PRO A C 1
ATOM 1978 O O . PRO A 1 265 ? 45.130 14.779 -59.296 1.00 47.69 265 PRO A O 1
ATOM 1981 N N . VAL A 1 266 ? 46.963 13.531 -59.561 1.00 48.50 266 VAL A N 1
ATOM 1982 C CA . VAL A 1 266 ? 47.059 13.214 -58.131 1.00 48.50 266 VAL A CA 1
ATOM 1983 C C . VAL A 1 266 ? 48.519 13.083 -57.694 1.00 48.50 266 VAL A C 1
ATOM 1985 O O . VAL A 1 266 ? 49.166 12.062 -57.916 1.00 48.50 266 VAL A O 1
ATOM 1988 N N . LYS A 1 267 ? 49.051 14.098 -57.003 1.00 44.31 267 LYS A N 1
ATOM 1989 C CA . LYS A 1 267 ? 50.117 13.847 -56.023 1.00 44.31 267 LYS A CA 1
ATOM 1990 C C . LYS A 1 267 ? 49.445 13.201 -54.812 1.00 44.31 267 LYS A C 1
ATOM 1992 O O . LYS A 1 267 ? 48.886 13.899 -53.976 1.00 44.31 267 LYS A O 1
ATOM 1997 N N . GLN A 1 268 ? 49.446 11.871 -54.763 1.00 52.62 268 GLN A N 1
ATOM 1998 C CA . GLN A 1 268 ? 49.087 11.130 -53.557 1.00 52.62 268 GLN A CA 1
ATOM 1999 C C . GLN A 1 268 ? 50.170 11.376 -52.503 1.00 52.62 268 GLN A C 1
ATOM 2001 O O . GLN A 1 268 ? 51.214 10.729 -52.522 1.00 52.62 268 GLN A O 1
ATOM 2006 N N . GLU A 1 269 ? 49.921 12.287 -51.570 1.00 39.09 269 GLU A N 1
ATOM 2007 C CA . GLU A 1 269 ? 50.542 12.214 -50.252 1.00 39.09 269 GLU A CA 1
ATOM 2008 C C . GLU A 1 269 ? 49.460 11.747 -49.277 1.00 39.09 269 GLU A C 1
ATOM 2010 O O . GLU A 1 269 ? 48.564 12.497 -48.916 1.00 39.09 269 GLU A O 1
ATOM 2015 N N . SER A 1 270 ? 49.544 10.466 -48.899 1.00 38.69 270 SER A N 1
ATOM 2016 C CA . SER A 1 270 ? 48.767 9.815 -47.839 1.00 38.69 270 SER A CA 1
ATOM 2017 C C . SER A 1 270 ? 47.262 9.601 -48.101 1.00 38.69 270 SER A C 1
ATOM 2019 O O . SER A 1 270 ? 46.418 10.411 -47.739 1.00 38.69 270 SER A O 1
ATOM 2021 N N . MET A 1 271 ? 46.909 8.391 -48.557 1.00 47.44 271 MET A N 1
ATOM 2022 C CA . MET A 1 271 ? 45.631 7.752 -48.195 1.00 47.44 271 MET A CA 1
ATOM 2023 C C . MET A 1 271 ? 45.750 7.073 -46.818 1.00 47.44 271 MET A C 1
ATOM 2025 O O . MET A 1 271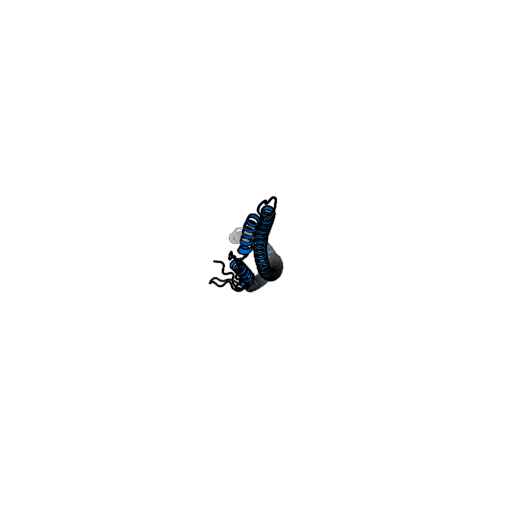 ? 45.469 5.885 -46.673 1.00 47.44 271 MET A O 1
ATOM 2029 N N . SER A 1 272 ? 46.235 7.788 -45.799 1.00 40.44 272 SER A N 1
ATOM 2030 C CA . SER A 1 272 ? 46.061 7.333 -44.420 1.00 40.44 272 SER A CA 1
ATOM 2031 C C . SER A 1 272 ? 44.691 7.815 -43.950 1.00 40.44 272 SER A C 1
ATOM 2033 O O . SER A 1 272 ? 44.407 9.011 -43.933 1.00 40.44 272 SER A O 1
ATOM 2035 N N . SER A 1 273 ? 43.837 6.856 -43.606 1.00 47.62 273 SER A N 1
ATOM 2036 C CA . SER A 1 273 ? 42.463 7.007 -43.110 1.00 47.62 273 SER A CA 1
ATOM 2037 C C . SER A 1 273 ? 42.371 7.708 -41.732 1.00 47.62 273 SER A C 1
ATOM 2039 O O . SER A 1 273 ? 41.436 7.449 -40.979 1.00 47.62 273 SER A O 1
ATOM 2041 N N . GLY A 1 274 ? 43.362 8.524 -41.358 1.00 44.06 274 GLY A N 1
ATOM 2042 C CA . GLY A 1 274 ? 43.592 8.973 -39.983 1.00 44.06 274 GLY A CA 1
ATOM 2043 C C . GLY A 1 274 ? 42.993 10.325 -39.608 1.00 44.06 274 GLY A C 1
ATOM 2044 O O . GLY A 1 274 ? 42.409 10.425 -38.538 1.00 44.06 274 GLY A O 1
ATOM 2045 N N . ASP A 1 275 ? 43.075 11.341 -40.469 1.00 38.28 275 ASP A N 1
ATOM 2046 C CA . ASP A 1 275 ? 42.757 12.716 -40.064 1.00 38.28 275 ASP A CA 1
ATOM 2047 C C . ASP A 1 275 ? 41.753 13.363 -41.015 1.00 38.28 275 ASP A C 1
ATOM 2049 O O . ASP A 1 275 ? 42.098 14.028 -41.990 1.00 38.28 275 ASP A O 1
ATOM 2053 N N . ILE A 1 276 ? 40.472 13.186 -40.697 1.00 41.56 276 ILE A N 1
ATOM 2054 C CA . ILE A 1 276 ? 39.429 14.113 -41.130 1.00 41.56 276 ILE A CA 1
ATOM 2055 C C . ILE A 1 276 ? 39.130 15.025 -39.933 1.00 41.56 276 ILE A C 1
ATOM 2057 O O . ILE A 1 276 ? 38.157 14.823 -39.203 1.00 41.56 276 ILE A O 1
ATOM 2061 N N . GLU A 1 277 ? 39.974 16.037 -39.721 1.00 35.38 277 GLU A N 1
ATOM 2062 C CA . GLU A 1 277 ? 39.543 17.249 -39.019 1.00 35.38 277 GLU A CA 1
ATOM 2063 C C . GLU A 1 277 ? 38.637 18.047 -39.968 1.00 35.38 277 GLU A C 1
ATOM 2065 O O . GLU A 1 277 ? 39.086 18.769 -40.856 1.00 35.38 277 GLU A O 1
ATOM 2070 N N . LEU A 1 278 ? 37.326 17.869 -39.801 1.00 37.44 278 LEU A N 1
ATOM 2071 C CA . LEU A 1 278 ? 36.312 18.764 -40.353 1.00 37.44 278 LEU A CA 1
ATOM 2072 C C . LEU A 1 278 ? 36.133 19.934 -39.374 1.00 37.44 278 LEU A C 1
ATOM 2074 O O . LEU A 1 278 ? 35.653 19.717 -38.257 1.00 37.44 278 LEU A O 1
ATOM 2078 N N . PHE A 1 279 ? 36.524 21.140 -39.798 1.00 36.91 279 PHE A N 1
ATOM 2079 C CA . PHE A 1 279 ? 36.064 22.400 -39.201 1.00 36.91 279 PHE A CA 1
ATOM 2080 C C . PHE A 1 279 ? 34.535 22.509 -39.260 1.00 36.91 279 PHE A C 1
ATOM 2082 O O . PHE A 1 279 ? 33.949 22.081 -40.282 1.00 36.91 279 PHE A O 1
#

Secondary structure (DSSP, 8-state):
-HHHHHHHHHHHHHHHHTTT---SSS----HHHHHHHHHHHHHHHHHHHHHHHHHHHHHHHHHHHHHHHHHHHHHHHHHHHHHHHHHHHHHHHHHHHHHHTGGGGHHHHHHHHHHHHHHHHHHHHHHHHHHHHHHHHHHHHHHHHHHHHHHHHHHHHHHHHHHHHHHHHHHHHHHHHHHHHHHHHHHHHHHHHHHHHHHHHHHHHHHHHHHHHHHHHHHHHHHHHHHHHHHHHHHTT-S-HHHHHHHHHHHHHHHHGGG-S-----------TT-----

Foldseek 3Di:
DVVVLVVLLVVLVCLLCLLPDPDDDDDSQRLVNVLVVVLVVLVVLLVVLLVLLVVLVVVLVVLVVVLVVLVVLLVVLVVQLVVLVVQLVVLVVQLVVLVVVPPVSVVSNVVSVVSNVVSVVSNVVSVVVNVVSVVVNVVSVVSSVVSVCSSPPSNVVSVVVSVVSVVVSVVVVVVSVVSNVVSVVSSVVSVVVVVVVLVVVVVVVVVVVVVVVVVVVVVLVVLVVVLVVQLVVLPVPDPDPVSSVVSNVVSVVVNVCVVVPPCPPDPDDDPPSPDDPDD

Radius of gyration: 58.27 Å; chains: 1; bounding box: 111×31×174 Å

pLDDT: mean 81.98, std 15.28, range [35.38, 97.12]

Sequence (279 aa):
MNKHVQAQRGLALSIVTGMSEADNGDQSVSFAEFVMDTSKTMEAFVDNTVATSKIAMSLVETMDTINNEVNTMLGILAEIESIAKQTNLLALNAAIEAARAGEAGRGFAVVADEVRNLSQRTNQFSHEIRAHMDQVDNSLGRAHDSIHAVASMDMNFALQSKLRVQNTMQRLEGLNHVMAESARGIDAHATEVAAEVNEAVTALQFQDLSSQLIGHAQVRLDAITEGVHGVALSFAGASDLDAALAAAREQVATLANLDNTRFNPVKQESMSSGDIELF